Protein AF-X0UYM1-F1 (afdb_monomer_lite)

Radius of gyration: 50.25 Å; chains: 1; bounding box: 121×45×138 Å

Secondary structure (DSSP, 8-state):
---HHHHHHHHTSHHHHHHHHHHTT-S--HHHHHHHEEEEEPTT-SS-EEEEE--S-HHHHHHHHHHHHHHHHHHHHHHHHHHHHHHHHHHHHHHHHHHHHHHHHHHHHHHHHHHHHHHHHHHHHHHHHHHHHHHHHHHHHHHHHHHHHHHHHHHHHHHHHHHSS---HHHHHHHHHHHHHHHHHHHHHHHHHHHHHHHHHHHHHHHHHHHHHHHHHHHHHHHHHHHHHHHHHHHHHHHHHHHHS-HHHHS-------PPPPPPP-PPPP-

Sequence (271 aa):
IESPIAASQFLKGPQVLIEAIKELKLPYTLEQFRKKVVVEPVRETEDLVQIKVDVNDPGETVNIANYIGTRLLERHKEIKKLYESKEAILARYEEQIKQINEELDEIDKSKVEILARYDENIKEMDDQLVLMKNEIDTAKEEMVKLEASLKAASKEIENTIKDSESLSEAEANMLIGRLNDVRNRWEHERSNIAGRQQRYDNLLEKIRETQLEKTEFQRTKEQRYDVLMGELRQAQMEKTRLERINSAKMYNTEVLAAAEEPRAPVRPNKL

Organism: NCBI:txid412755

Foldseek 3Di:
DDWLVRLQVVLLALVVQVCLCVVVVNPDDSVRQSVQWHWAADPPDGHDIDIGGHDPDPVSRVSSVVSSVVVSVVVVVVLVVLVVVLVVVLVVLVVLLVVLVVVLVVLVVCLVVVLVVLVVVLVVLVVVLVVLVVVLVVLVVVLVVLVVVLVVLVVVVVVVVVVDPDDDPVRVVVSVVSNVVSVVVNVVSVVVSVVSVVVSVVSVVVSVVSVVVSVVSVVVSVVVSVVSVVVSVVSVVVSVVSVPDDSCRVDPPPPPPPPPPPPDDDDDDDD

pLDDT: mean 84.75, std 15.2, range [35.34, 98.06]

Structure (mmCIF, N/CA/C/O backbone):
data_AF-X0UYM1-F1
#
_entry.id   AF-X0UYM1-F1
#
loop_
_atom_site.group_PDB
_atom_site.id
_atom_site.type_symbol
_atom_site.label_atom_id
_atom_site.label_alt_id
_atom_site.label_comp_id
_atom_site.label_asym_id
_atom_site.label_entity_id
_atom_site.label_seq_id
_atom_site.pdbx_PDB_ins_code
_atom_site.Cartn_x
_atom_site.Cartn_y
_atom_site.Cartn_z
_atom_site.occupancy
_atom_site.B_iso_or_equiv
_atom_site.auth_seq_id
_atom_site.auth_comp_id
_atom_site.auth_asym_id
_atom_site.auth_atom_id
_atom_site.pdbx_PDB_model_num
ATOM 1 N N . ILE A 1 1 ? 24.194 11.726 -35.683 1.00 54.66 1 ILE A N 1
ATOM 2 C CA . ILE A 1 1 ? 24.671 11.734 -37.087 1.00 54.66 1 ILE A CA 1
ATOM 3 C C . ILE A 1 1 ? 26.041 11.052 -37.087 1.00 54.66 1 ILE A C 1
ATOM 5 O O . ILE A 1 1 ? 26.809 11.304 -36.165 1.00 54.66 1 ILE A O 1
ATOM 9 N N . GLU A 1 2 ? 26.289 10.085 -37.979 1.00 65.56 2 GLU A N 1
ATOM 10 C CA . GLU A 1 2 ? 27.592 9.391 -38.077 1.00 65.56 2 GLU A CA 1
ATOM 11 C C . GLU A 1 2 ? 28.657 10.388 -38.557 1.00 65.56 2 GLU A C 1
ATOM 13 O O . GLU A 1 2 ? 28.378 11.167 -39.464 1.00 65.56 2 GLU A O 1
ATOM 18 N N . SER A 1 3 ? 29.854 10.402 -37.955 1.00 75.25 3 SER A N 1
ATOM 19 C CA . SER A 1 3 ? 30.868 11.391 -38.343 1.00 75.25 3 SER A CA 1
ATOM 20 C C . SER A 1 3 ? 31.388 11.129 -39.765 1.00 75.25 3 SER A C 1
ATOM 22 O O . SER A 1 3 ? 31.500 9.965 -40.172 1.00 75.25 3 SER A O 1
ATOM 24 N N . PRO A 1 4 ? 31.815 12.167 -40.505 1.00 72.56 4 PRO A N 1
ATOM 25 C CA . PRO A 1 4 ? 32.429 12.008 -41.825 1.00 72.56 4 PRO A CA 1
ATOM 26 C C . PRO A 1 4 ? 33.645 11.077 -41.834 1.00 72.56 4 PRO A C 1
ATOM 28 O O . PRO A 1 4 ? 33.932 10.425 -42.838 1.00 72.56 4 PRO A O 1
ATOM 31 N N . ILE A 1 5 ? 34.358 10.984 -40.707 1.00 76.44 5 ILE A N 1
ATOM 32 C CA . ILE A 1 5 ? 35.498 10.078 -40.532 1.00 76.44 5 ILE A CA 1
ATOM 33 C C . ILE A 1 5 ? 35.019 8.623 -40.523 1.00 76.44 5 ILE A C 1
ATOM 35 O O . ILE A 1 5 ? 35.577 7.795 -41.243 1.00 76.44 5 ILE A O 1
ATOM 39 N N . ALA A 1 6 ? 33.974 8.314 -39.752 1.00 74.62 6 ALA A N 1
ATOM 40 C CA . ALA A 1 6 ? 33.398 6.973 -39.687 1.00 74.62 6 ALA A CA 1
ATOM 41 C C . ALA A 1 6 ? 32.768 6.563 -41.031 1.00 74.62 6 ALA A C 1
ATOM 43 O O . ALA A 1 6 ? 33.025 5.464 -41.524 1.00 74.62 6 ALA A O 1
ATOM 44 N N . ALA A 1 7 ? 32.046 7.481 -41.680 1.00 77.75 7 ALA A N 1
ATOM 45 C CA . ALA A 1 7 ? 31.499 7.285 -43.021 1.00 77.75 7 ALA A CA 1
ATOM 46 C C . ALA A 1 7 ? 32.601 7.026 -44.069 1.00 77.75 7 ALA A C 1
ATOM 48 O O . ALA A 1 7 ? 32.508 6.089 -44.861 1.00 77.75 7 ALA A O 1
ATOM 49 N N . SER A 1 8 ? 33.688 7.807 -44.044 1.00 79.00 8 SER A N 1
ATOM 50 C CA . SER A 1 8 ? 34.846 7.611 -44.927 1.00 79.00 8 SER A CA 1
ATOM 51 C C . SER A 1 8 ? 35.523 6.255 -44.705 1.00 79.00 8 SER A C 1
ATOM 53 O O . SER A 1 8 ? 35.862 5.571 -45.673 1.00 79.00 8 SER A O 1
ATOM 55 N N . GLN A 1 9 ? 35.697 5.838 -43.448 1.00 82.38 9 GLN A N 1
ATOM 56 C CA . GLN A 1 9 ? 36.274 4.534 -43.111 1.00 82.38 9 GLN A CA 1
ATOM 57 C C . GLN A 1 9 ? 35.394 3.375 -43.589 1.00 82.38 9 GLN A C 1
ATOM 59 O O . GLN A 1 9 ? 35.917 2.428 -44.173 1.00 82.38 9 GLN A O 1
ATOM 64 N N . PHE A 1 10 ? 34.074 3.466 -43.399 1.00 83.12 10 PHE A N 1
ATOM 65 C CA . PHE A 1 10 ? 33.124 2.461 -43.878 1.00 83.12 10 PHE A CA 1
ATOM 66 C C . PHE A 1 10 ? 33.204 2.280 -45.399 1.00 83.12 10 PHE A C 1
ATOM 68 O O . PHE A 1 10 ? 33.355 1.158 -45.878 1.00 83.12 10 PHE A O 1
ATOM 75 N N . LEU A 1 11 ? 33.171 3.378 -46.161 1.00 83.38 11 LEU A N 1
ATOM 76 C CA . LEU A 1 11 ? 33.204 3.328 -47.627 1.00 83.38 11 LEU A CA 1
ATOM 77 C C . LEU A 1 11 ? 34.547 2.840 -48.190 1.00 83.38 11 LEU A C 1
ATOM 79 O O . LEU A 1 11 ? 34.590 2.287 -49.286 1.00 83.38 11 LEU A O 1
ATOM 83 N N . LYS A 1 12 ? 35.640 3.005 -47.435 1.00 83.00 12 LYS A N 1
ATOM 84 C CA . LYS A 1 12 ? 36.955 2.410 -47.738 1.00 83.00 12 LYS A CA 1
ATOM 85 C C . LYS A 1 12 ? 37.064 0.937 -47.332 1.00 83.00 12 LYS A C 1
ATOM 87 O O . LYS A 1 12 ? 38.081 0.297 -47.615 1.00 83.00 12 LYS A O 1
ATOM 92 N N . GLY A 1 13 ? 36.051 0.403 -46.653 1.00 83.81 13 GLY A N 1
ATOM 93 C CA . GLY A 1 13 ? 36.021 -0.962 -46.159 1.00 83.81 13 GLY A CA 1
ATOM 94 C C . GLY A 1 13 ? 36.181 -1.985 -47.293 1.00 83.81 13 GLY A C 1
ATOM 95 O O . GLY A 1 13 ? 35.579 -1.820 -48.356 1.00 83.81 13 GLY A O 1
ATOM 96 N N . PRO A 1 14 ? 36.956 -3.070 -47.085 1.00 80.12 14 PRO A N 1
ATOM 97 C CA . PRO A 1 14 ? 37.139 -4.115 -48.091 1.00 80.12 14 PRO A CA 1
ATOM 98 C C . PRO A 1 14 ? 35.809 -4.663 -48.617 1.00 80.12 14 PRO A C 1
ATOM 100 O O . PRO A 1 14 ? 35.685 -4.888 -49.813 1.00 80.12 14 PRO A O 1
ATOM 103 N N . GLN A 1 15 ? 34.817 -4.826 -47.739 1.00 82.62 15 GLN A N 1
ATOM 104 C CA . GLN A 1 15 ? 33.506 -5.375 -48.078 1.00 82.62 15 GLN A CA 1
ATOM 105 C C . GLN A 1 15 ? 32.769 -4.523 -49.123 1.00 82.62 15 GLN A C 1
ATOM 107 O O . GLN A 1 15 ? 32.437 -5.025 -50.193 1.00 82.62 15 GLN A O 1
ATOM 112 N N . VAL A 1 16 ? 32.612 -3.220 -48.861 1.00 84.69 16 VAL A N 1
ATOM 113 C CA . VAL A 1 16 ? 31.927 -2.271 -49.760 1.00 84.69 16 VAL A CA 1
ATOM 114 C C . VAL A 1 16 ? 32.608 -2.219 -51.130 1.00 84.69 16 VAL A C 1
ATOM 116 O O . VAL A 1 16 ? 31.949 -2.219 -52.169 1.00 84.69 16 VAL A O 1
ATOM 119 N N . LEU A 1 17 ? 33.944 -2.217 -51.141 1.00 86.56 17 LEU A N 1
ATOM 120 C CA . LEU A 1 17 ? 34.734 -2.175 -52.370 1.00 86.56 17 LEU A CA 1
ATOM 121 C C . LEU A 1 17 ? 34.676 -3.495 -53.157 1.00 86.56 17 LEU A C 1
ATOM 123 O O . LEU A 1 17 ? 34.606 -3.466 -54.383 1.00 86.56 17 LEU A O 1
ATOM 127 N N . ILE A 1 18 ? 34.677 -4.650 -52.481 1.00 88.25 18 ILE A N 1
ATOM 128 C CA . ILE A 1 18 ? 34.505 -5.966 -53.120 1.00 88.25 18 ILE A CA 1
ATOM 129 C C . ILE A 1 18 ? 33.112 -6.079 -53.745 1.00 88.25 18 ILE A C 1
ATOM 131 O O . ILE A 1 18 ? 32.987 -6.567 -54.868 1.00 88.25 18 ILE A O 1
ATOM 135 N N . GLU A 1 19 ? 32.074 -5.644 -53.032 1.00 89.00 19 GLU A N 1
ATOM 136 C CA . GLU A 1 19 ? 30.701 -5.628 -53.540 1.00 89.00 19 GLU A CA 1
ATOM 137 C C . GLU A 1 19 ? 30.583 -4.728 -54.769 1.00 89.00 19 GLU A C 1
ATOM 139 O O . GLU A 1 19 ? 30.073 -5.178 -55.790 1.00 89.00 19 GLU A O 1
ATOM 144 N N . ALA A 1 20 ? 31.160 -3.521 -54.730 1.00 89.38 20 ALA A N 1
ATOM 145 C CA . ALA A 1 20 ? 31.193 -2.618 -55.881 1.00 89.38 20 ALA A CA 1
ATOM 146 C C . ALA A 1 20 ? 31.839 -3.268 -57.116 1.00 89.38 20 ALA A C 1
ATOM 148 O O . ALA A 1 20 ? 31.269 -3.220 -58.204 1.00 89.38 20 ALA A O 1
ATOM 149 N N . ILE A 1 21 ? 33.000 -3.921 -56.958 1.00 90.25 21 ILE A N 1
ATOM 150 C CA . ILE A 1 21 ? 33.685 -4.621 -58.059 1.00 90.25 21 ILE A CA 1
ATOM 151 C C . ILE A 1 21 ? 32.795 -5.722 -58.648 1.00 90.25 21 ILE A C 1
ATOM 153 O O . ILE A 1 21 ? 32.701 -5.849 -59.870 1.00 90.25 21 ILE A O 1
ATOM 157 N N . LYS A 1 22 ? 32.142 -6.518 -57.793 1.00 92.19 22 LYS A N 1
ATOM 158 C CA . LYS A 1 22 ? 31.295 -7.641 -58.217 1.00 92.19 22 LYS A CA 1
ATOM 159 C C . LYS A 1 22 ? 30.013 -7.176 -58.903 1.00 92.19 22 LYS A C 1
ATOM 161 O O . LYS A 1 22 ? 29.703 -7.657 -59.990 1.00 92.19 22 LYS A O 1
ATOM 166 N N . GLU A 1 23 ? 29.276 -6.263 -58.280 1.00 92.50 23 GLU A N 1
ATOM 167 C CA . GLU A 1 23 ? 27.960 -5.820 -58.748 1.00 92.50 23 GLU A CA 1
ATOM 168 C C . GLU A 1 23 ? 28.061 -4.968 -60.016 1.00 92.50 23 GLU A C 1
ATOM 170 O O . GLU A 1 23 ? 27.272 -5.148 -60.945 1.00 92.50 23 GLU A O 1
ATOM 175 N N . LEU A 1 24 ? 29.084 -4.112 -60.108 1.00 91.88 24 LEU A N 1
ATOM 176 C CA . LEU A 1 24 ? 29.343 -3.295 -61.297 1.00 91.88 24 LEU A CA 1
ATOM 177 C C . LEU A 1 24 ? 30.182 -4.023 -62.363 1.00 91.88 24 LEU A C 1
ATOM 179 O O . LEU A 1 24 ? 30.443 -3.454 -63.420 1.00 91.88 24 LEU A O 1
ATOM 183 N N . LYS A 1 25 ? 30.589 -5.278 -62.112 1.00 92.19 25 LYS A N 1
ATOM 184 C CA . LYS A 1 25 ? 31.412 -6.113 -63.012 1.00 92.19 25 LYS A CA 1
ATOM 185 C C . LYS A 1 25 ? 32.705 -5.418 -63.461 1.00 92.19 25 LYS A C 1
ATOM 187 O O . LYS A 1 25 ? 33.063 -5.448 -64.638 1.00 92.19 25 LYS A O 1
ATOM 192 N N . LEU A 1 26 ? 33.402 -4.785 -62.520 1.00 89.88 26 LEU A N 1
ATOM 193 C CA . LEU A 1 26 ? 34.595 -3.992 -62.815 1.00 89.88 26 LEU A CA 1
ATOM 194 C C . LEU A 1 26 ? 35.818 -4.887 -63.065 1.00 89.88 26 LEU A C 1
ATOM 196 O O . LEU A 1 26 ? 36.011 -5.875 -62.351 1.00 89.88 26 LEU A O 1
ATOM 200 N N . PRO A 1 27 ? 36.709 -4.527 -64.005 1.00 90.12 27 PRO A N 1
ATOM 201 C CA . PRO A 1 27 ? 37.895 -5.312 -64.341 1.00 90.12 27 PRO A CA 1
ATOM 202 C C . PRO A 1 27 ? 39.078 -5.048 -63.387 1.00 90.12 27 PRO A C 1
ATOM 204 O O . PRO A 1 27 ? 40.232 -5.046 -63.815 1.00 90.12 27 PRO A O 1
ATOM 207 N N . TYR A 1 28 ? 38.818 -4.796 -62.101 1.00 89.94 28 TYR A N 1
ATOM 208 C CA . TYR A 1 28 ? 39.851 -4.463 -61.117 1.00 89.94 28 TYR A CA 1
ATOM 209 C C . TYR A 1 28 ? 39.949 -5.507 -60.015 1.00 89.94 28 TYR A C 1
ATOM 211 O O . TYR A 1 28 ? 38.950 -6.044 -59.539 1.00 89.94 28 TYR A O 1
ATOM 219 N N . THR A 1 29 ? 41.166 -5.722 -59.525 1.00 89.38 29 THR A N 1
ATOM 220 C CA . THR A 1 29 ? 41.359 -6.342 -58.213 1.00 89.38 29 THR A CA 1
ATOM 221 C C . THR A 1 29 ? 41.054 -5.334 -57.101 1.00 89.38 29 THR A C 1
ATOM 223 O O . THR A 1 29 ? 41.107 -4.121 -57.314 1.00 89.38 29 THR A O 1
ATOM 226 N N . LEU A 1 30 ? 40.789 -5.813 -55.881 1.00 87.25 30 LEU A N 1
ATOM 227 C CA . LEU A 1 30 ? 40.560 -4.939 -54.723 1.00 87.25 30 LEU A CA 1
ATOM 228 C C . LEU A 1 30 ? 41.714 -3.944 -54.498 1.00 87.25 30 LEU A C 1
ATOM 230 O O . LEU A 1 30 ? 41.468 -2.774 -54.218 1.00 87.25 30 LEU A O 1
ATOM 234 N N . GLU A 1 31 ? 42.969 -4.378 -54.652 1.00 89.50 31 GLU A N 1
ATOM 235 C CA . GLU A 1 31 ? 44.143 -3.503 -54.506 1.00 89.50 31 GLU A CA 1
ATOM 236 C C . GLU A 1 31 ? 44.198 -2.401 -55.569 1.00 89.50 31 GLU A C 1
ATOM 238 O O . GLU A 1 31 ? 44.547 -1.261 -55.261 1.00 89.50 31 GLU A O 1
ATOM 243 N N . GLN A 1 32 ? 43.853 -2.729 -56.817 1.00 90.00 32 GLN A N 1
ATOM 244 C CA . GLN A 1 32 ? 43.787 -1.754 -57.905 1.00 90.00 32 GLN A CA 1
ATOM 245 C C . GLN A 1 32 ? 42.647 -0.764 -57.670 1.00 90.00 32 GLN A C 1
ATOM 247 O O . GLN A 1 32 ? 42.834 0.441 -57.824 1.00 90.00 32 GLN A O 1
ATOM 252 N N . PHE A 1 33 ? 41.488 -1.259 -57.240 1.00 89.94 33 PHE A N 1
ATOM 253 C CA . PHE A 1 33 ? 40.310 -0.438 -57.001 1.00 89.94 33 PHE A CA 1
ATOM 254 C C . PHE A 1 33 ? 40.483 0.513 -55.809 1.00 89.94 33 PHE A C 1
ATOM 256 O O . PHE A 1 33 ? 40.119 1.683 -55.901 1.00 89.94 33 PHE A O 1
ATOM 263 N N . ARG A 1 34 ? 41.152 0.073 -54.733 1.00 89.06 34 ARG A N 1
ATOM 264 C CA . ARG A 1 34 ? 41.517 0.928 -53.583 1.00 89.06 34 ARG A CA 1
ATOM 265 C C . ARG A 1 34 ? 42.347 2.153 -53.969 1.00 89.06 34 ARG A C 1
ATOM 267 O O . ARG A 1 34 ? 42.243 3.179 -53.312 1.00 89.06 34 ARG A O 1
ATOM 274 N N . LYS A 1 35 ? 43.180 2.052 -55.008 1.00 90.50 35 LYS A N 1
ATOM 275 C CA . LYS A 1 35 ? 43.981 3.185 -55.506 1.00 90.50 35 LYS A CA 1
ATOM 276 C C . LYS A 1 35 ? 43.163 4.147 -56.367 1.00 90.50 35 LYS A C 1
ATOM 278 O O . LYS A 1 35 ? 43.549 5.299 -56.509 1.00 90.50 35 LYS A O 1
ATOM 283 N N . LYS A 1 36 ? 42.060 3.664 -56.941 1.00 89.31 36 LYS A N 1
ATOM 284 C CA . LYS A 1 36 ? 41.181 4.408 -57.851 1.00 89.31 36 LYS A CA 1
ATOM 285 C C . LYS A 1 36 ? 40.051 5.127 -57.129 1.00 89.31 36 LYS A C 1
ATOM 287 O O . LYS A 1 36 ? 39.514 6.082 -57.670 1.00 89.31 36 LYS A O 1
ATOM 292 N N . VAL A 1 37 ? 39.686 4.687 -55.928 1.00 89.19 37 VAL A N 1
ATOM 293 C CA . VAL A 1 37 ? 38.620 5.293 -55.127 1.00 89.19 37 VAL A CA 1
ATOM 294 C C . VAL A 1 37 ? 39.211 5.932 -53.879 1.00 89.19 37 VAL A C 1
ATOM 296 O O . VAL A 1 37 ? 39.734 5.250 -52.998 1.00 89.19 37 VAL A O 1
ATOM 299 N N . VAL A 1 38 ? 39.071 7.250 -53.769 1.00 88.75 38 VAL A N 1
ATOM 300 C CA . VAL A 1 38 ? 39.477 8.021 -52.593 1.00 88.75 38 VAL A CA 1
ATOM 301 C C . VAL A 1 38 ? 38.236 8.630 -51.958 1.00 88.75 38 VAL A C 1
ATOM 303 O O . VAL A 1 38 ? 37.526 9.410 -52.583 1.00 88.75 38 VAL A O 1
ATOM 306 N N . VAL A 1 39 ? 37.977 8.277 -50.701 1.00 86.56 39 VAL A N 1
ATOM 307 C CA . VAL A 1 39 ? 36.856 8.816 -49.921 1.00 86.56 39 VAL A CA 1
ATOM 308 C C . VAL A 1 39 ? 37.401 9.635 -48.762 1.00 86.56 39 VAL A C 1
ATOM 310 O O . VAL A 1 39 ? 38.090 9.084 -47.909 1.00 86.56 39 VAL A O 1
ATOM 313 N N . GLU A 1 40 ? 37.122 10.926 -48.676 1.00 85.62 40 GLU A N 1
ATOM 314 C CA . GLU A 1 40 ? 37.698 11.792 -47.640 1.00 85.62 40 GLU A CA 1
ATOM 315 C C . GLU A 1 40 ? 36.641 12.706 -47.027 1.00 85.62 40 GLU A C 1
ATOM 317 O O . GLU A 1 40 ? 35.759 13.173 -47.744 1.00 85.62 40 GLU A O 1
ATOM 322 N N . PRO A 1 41 ? 36.705 12.985 -45.715 1.00 81.81 41 PRO A N 1
ATOM 323 C CA . PRO A 1 41 ? 35.889 14.040 -45.133 1.00 81.81 41 PRO A CA 1
ATOM 324 C C . PRO A 1 41 ? 36.276 15.389 -45.753 1.00 81.81 41 PRO A C 1
ATOM 326 O O . PRO A 1 41 ? 37.462 15.680 -45.941 1.00 81.81 41 PRO A O 1
ATOM 329 N N . VAL A 1 42 ? 35.283 16.216 -46.074 1.00 84.44 42 VAL A N 1
ATOM 330 C CA . VAL A 1 42 ? 35.531 17.559 -46.610 1.00 84.44 42 VAL A CA 1
ATOM 331 C C . VAL A 1 42 ? 35.972 18.459 -45.460 1.00 84.44 42 VAL A C 1
ATOM 333 O O . VAL A 1 42 ? 35.231 18.672 -44.500 1.00 84.44 42 VAL A O 1
ATOM 336 N N . ARG A 1 43 ? 37.208 18.970 -45.545 1.00 68.94 43 ARG A N 1
ATOM 337 C CA . ARG A 1 43 ? 37.747 19.923 -44.563 1.00 68.94 43 ARG A CA 1
ATOM 338 C C . ARG A 1 43 ? 36.823 21.144 -44.519 1.00 68.94 43 ARG A C 1
ATOM 340 O O . ARG A 1 43 ? 36.410 21.601 -45.575 1.00 68.94 43 ARG A O 1
ATOM 347 N N . GLU A 1 44 ? 36.520 21.633 -43.313 1.00 66.88 44 GLU A N 1
ATOM 348 C CA . GLU A 1 44 ? 35.632 22.786 -43.033 1.00 66.88 44 GLU A CA 1
ATOM 349 C C . GLU A 1 44 ? 34.121 22.497 -43.034 1.00 66.88 44 GLU A C 1
ATOM 351 O O . GLU A 1 44 ? 33.328 23.400 -42.778 1.00 66.88 44 GLU A O 1
ATOM 356 N N . THR A 1 45 ? 33.706 21.242 -43.227 1.00 66.06 45 THR A N 1
ATOM 357 C CA . THR A 1 45 ? 32.304 20.836 -43.038 1.00 66.06 45 THR A CA 1
ATOM 358 C C . THR A 1 45 ? 32.204 19.682 -42.053 1.00 66.06 45 THR A C 1
ATOM 360 O O . THR A 1 45 ? 33.003 18.749 -42.108 1.00 66.06 45 THR A O 1
ATOM 363 N N . GLU A 1 46 ? 31.219 19.732 -41.158 1.00 62.84 46 GLU A N 1
ATOM 364 C CA . GLU A 1 46 ? 31.055 18.714 -40.113 1.00 62.84 46 GLU A CA 1
ATOM 365 C C . GLU A 1 46 ? 30.395 17.424 -40.618 1.00 62.84 46 GLU A C 1
ATOM 367 O O . GLU A 1 46 ? 30.532 16.397 -39.962 1.00 62.84 46 GLU A O 1
ATOM 372 N N . ASP A 1 47 ? 29.767 17.447 -41.804 1.00 72.38 47 ASP A N 1
ATOM 373 C CA . ASP A 1 47 ? 28.852 16.382 -42.247 1.00 72.38 47 ASP A CA 1
ATOM 374 C C . ASP A 1 47 ? 29.090 15.857 -43.678 1.00 72.38 47 ASP A C 1
ATOM 376 O O . ASP A 1 47 ? 28.377 14.956 -44.125 1.00 72.38 47 ASP A O 1
ATOM 380 N N . LEU A 1 48 ? 30.069 16.383 -44.429 1.00 81.38 48 LEU A N 1
ATOM 381 C CA . LEU A 1 48 ? 30.270 15.988 -45.831 1.00 81.38 48 LEU A CA 1
ATOM 382 C C . LEU A 1 48 ? 31.454 15.042 -46.033 1.00 81.38 48 LEU A C 1
ATOM 384 O O . LEU A 1 48 ? 32.539 15.193 -45.466 1.00 81.38 48 LEU A O 1
ATOM 388 N N . VAL A 1 49 ? 31.247 14.096 -46.945 1.00 83.69 49 VAL A N 1
ATOM 389 C CA . VAL A 1 49 ? 32.262 13.170 -47.442 1.00 83.69 49 VAL A CA 1
ATOM 390 C C . VAL A 1 49 ? 32.380 13.344 -48.952 1.00 8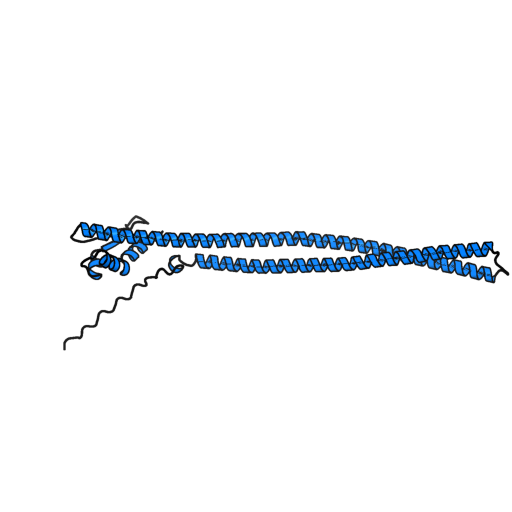3.69 49 VAL A C 1
ATOM 392 O O . VAL A 1 49 ? 31.385 13.327 -49.673 1.00 83.69 49 VAL A O 1
ATOM 395 N N . GLN A 1 50 ? 33.606 13.497 -49.438 1.00 87.62 50 GLN A N 1
ATOM 396 C CA . GLN A 1 50 ? 33.934 13.558 -50.852 1.00 87.62 50 GLN A CA 1
ATOM 397 C C . GLN A 1 50 ? 34.364 12.179 -51.347 1.00 87.62 50 GLN A C 1
ATOM 399 O O . GLN A 1 50 ? 35.263 11.565 -50.776 1.00 87.62 50 GLN A O 1
ATOM 404 N N . ILE A 1 51 ? 33.758 11.720 -52.441 1.00 89.12 51 ILE A N 1
ATOM 405 C CA . ILE A 1 51 ? 34.146 10.498 -53.152 1.00 89.12 51 ILE A CA 1
ATOM 406 C C . ILE A 1 51 ? 34.811 10.923 -54.463 1.00 89.12 51 ILE A C 1
ATOM 408 O O . ILE A 1 51 ? 34.193 11.594 -55.287 1.00 89.12 51 ILE A O 1
ATOM 412 N N . LYS A 1 52 ? 36.075 10.549 -54.652 1.00 90.50 52 LYS A N 1
ATOM 413 C CA . LYS A 1 52 ? 36.841 10.747 -55.886 1.00 90.50 52 LYS A CA 1
ATOM 414 C C . LYS A 1 52 ? 37.083 9.387 -56.523 1.00 90.50 52 LYS A C 1
ATOM 416 O O . LYS A 1 52 ? 37.542 8.468 -55.846 1.00 90.50 52 LYS A O 1
ATOM 421 N N . VAL A 1 53 ? 36.784 9.275 -57.810 1.00 90.81 53 VAL A N 1
ATOM 422 C CA . VAL A 1 53 ? 36.983 8.056 -58.596 1.00 90.81 53 VAL A CA 1
ATOM 423 C C . VAL A 1 53 ? 37.884 8.393 -59.779 1.00 90.81 53 VAL A C 1
ATOM 425 O O . VAL A 1 53 ? 37.574 9.302 -60.543 1.00 90.81 53 VAL A O 1
ATOM 428 N N . ASP A 1 54 ? 38.997 7.676 -59.902 1.00 90.88 54 ASP A N 1
ATOM 429 C CA . ASP A 1 54 ? 40.028 7.869 -60.923 1.00 90.88 54 ASP A CA 1
ATOM 430 C C . ASP A 1 54 ? 40.057 6.675 -61.898 1.00 90.88 54 ASP A C 1
ATOM 432 O O . ASP A 1 54 ? 40.775 5.672 -61.727 1.00 90.88 54 ASP A O 1
ATOM 436 N N . VAL A 1 55 ? 39.188 6.752 -62.909 1.00 89.88 55 VAL A N 1
ATOM 437 C CA . VAL A 1 55 ? 39.083 5.787 -64.011 1.00 89.88 55 VAL A CA 1
ATOM 438 C C . VAL A 1 55 ? 38.988 6.508 -65.356 1.00 89.88 55 VAL A C 1
ATOM 440 O O . VAL A 1 55 ? 38.588 7.667 -65.437 1.00 89.88 55 VAL A O 1
ATOM 443 N N . ASN A 1 56 ? 39.395 5.814 -66.421 1.00 86.06 56 ASN A N 1
ATOM 444 C CA . ASN A 1 56 ? 39.536 6.408 -67.753 1.00 86.06 56 ASN A CA 1
ATOM 445 C C . ASN A 1 56 ? 38.192 6.608 -68.467 1.00 86.06 56 ASN A C 1
ATOM 447 O O . ASN A 1 56 ? 38.110 7.439 -69.368 1.00 86.06 56 ASN A O 1
ATOM 451 N N . ASP A 1 57 ? 37.168 5.832 -68.098 1.00 89.88 57 ASP A N 1
ATOM 452 C CA . ASP A 1 57 ? 35.832 5.923 -68.680 1.00 89.88 57 ASP A CA 1
ATOM 453 C C . ASP A 1 57 ? 34.908 6.785 -67.799 1.00 89.88 57 ASP A C 1
ATOM 455 O O . ASP A 1 57 ? 34.630 6.414 -66.656 1.00 89.88 57 ASP A O 1
ATOM 459 N N . PRO A 1 58 ? 34.388 7.919 -68.304 1.00 85.94 58 PRO A N 1
ATOM 460 C CA . PRO A 1 58 ? 33.478 8.770 -67.544 1.00 85.94 58 PRO A CA 1
ATOM 461 C C . PRO A 1 58 ? 32.189 8.062 -67.099 1.00 85.94 58 PRO A C 1
ATOM 463 O O . PRO A 1 58 ? 31.661 8.384 -66.034 1.00 85.94 58 PRO A O 1
ATOM 466 N N . GLY A 1 59 ? 31.679 7.104 -67.884 1.00 87.25 59 GLY A N 1
ATOM 467 C CA . GLY A 1 59 ? 30.486 6.330 -67.526 1.00 87.25 59 GLY A CA 1
ATOM 468 C C . GLY A 1 59 ? 30.734 5.434 -66.313 1.00 87.25 59 GLY A C 1
ATOM 469 O O . GLY A 1 59 ? 29.957 5.427 -65.357 1.00 87.25 59 GLY A O 1
ATOM 470 N N . GLU A 1 60 ? 31.865 4.738 -66.314 1.00 88.31 60 GLU A N 1
ATOM 471 C CA . GLU A 1 60 ? 32.364 3.938 -65.201 1.00 88.31 60 GLU A CA 1
ATOM 472 C C . GLU A 1 60 ? 32.597 4.792 -63.943 1.00 88.31 60 GLU A C 1
ATOM 474 O O . GLU A 1 60 ? 32.144 4.408 -62.862 1.00 88.31 60 GLU A O 1
ATOM 479 N N . THR A 1 61 ? 33.203 5.982 -64.079 1.00 89.06 61 THR A N 1
ATOM 480 C CA . THR A 1 61 ? 33.399 6.945 -62.974 1.00 89.06 61 THR A CA 1
ATOM 481 C C . THR A 1 61 ? 32.084 7.260 -62.267 1.00 89.06 61 THR A C 1
ATOM 483 O O . THR A 1 61 ? 31.993 7.167 -61.040 1.00 89.06 61 THR A O 1
ATOM 486 N N . VAL A 1 62 ? 31.051 7.618 -63.036 1.00 89.31 62 VAL A N 1
ATOM 487 C CA . VAL A 1 62 ? 29.734 7.986 -62.498 1.00 89.31 62 VAL A CA 1
ATOM 488 C C . VAL A 1 62 ? 29.054 6.785 -61.843 1.00 89.31 62 VAL A C 1
ATOM 490 O O . VAL A 1 62 ? 28.507 6.918 -60.749 1.00 89.31 62 VAL A O 1
ATOM 493 N N . ASN A 1 63 ? 29.128 5.601 -62.457 1.00 90.38 63 ASN A N 1
ATOM 494 C CA . ASN A 1 63 ? 28.529 4.385 -61.905 1.00 90.38 63 ASN A CA 1
ATOM 495 C C . ASN A 1 63 ? 29.159 3.986 -60.563 1.00 90.38 63 ASN A C 1
ATOM 497 O O . ASN A 1 63 ? 28.436 3.691 -59.611 1.00 90.38 63 ASN A O 1
ATOM 501 N N . ILE A 1 64 ? 30.491 4.038 -60.460 1.00 89.38 64 ILE A N 1
ATOM 502 C CA . ILE A 1 64 ? 31.209 3.756 -59.211 1.00 89.38 64 ILE A CA 1
ATOM 503 C C . ILE A 1 64 ? 30.843 4.786 -58.136 1.00 89.38 64 ILE A C 1
ATOM 505 O O . ILE A 1 64 ? 30.511 4.408 -57.011 1.00 89.38 64 ILE A O 1
ATOM 509 N N . ALA A 1 65 ? 30.872 6.080 -58.470 1.00 89.06 65 ALA A N 1
ATOM 510 C CA . ALA A 1 65 ? 30.544 7.142 -57.523 1.00 89.06 65 ALA A CA 1
ATOM 511 C C . ALA A 1 65 ? 29.099 7.019 -57.005 1.00 89.06 65 ALA A C 1
ATOM 513 O O . ALA A 1 65 ? 28.871 7.099 -55.797 1.00 89.06 65 ALA A O 1
ATOM 514 N N . ASN A 1 66 ? 28.138 6.747 -57.895 1.00 90.38 66 ASN A N 1
ATOM 515 C CA . ASN A 1 66 ? 26.732 6.551 -57.539 1.00 90.38 66 ASN A CA 1
ATOM 516 C C . ASN A 1 66 ? 26.520 5.313 -56.666 1.00 90.38 66 ASN A C 1
ATOM 518 O O . ASN A 1 66 ? 25.751 5.370 -55.706 1.00 90.38 66 ASN A O 1
ATOM 522 N N . TYR A 1 67 ? 27.206 4.206 -56.960 1.00 91.44 67 TYR A N 1
ATOM 523 C CA . TYR A 1 67 ? 27.119 2.993 -56.151 1.00 91.44 67 TYR A CA 1
ATOM 524 C C . TYR A 1 67 ? 27.609 3.238 -54.719 1.00 91.44 67 TYR A C 1
ATOM 526 O O . TYR A 1 67 ? 26.895 2.964 -53.754 1.00 91.44 67 TYR A O 1
ATOM 534 N N . ILE A 1 68 ? 28.797 3.832 -54.572 1.00 88.44 68 ILE A N 1
ATOM 535 C CA . ILE A 1 68 ? 29.382 4.143 -53.260 1.00 88.44 68 ILE A CA 1
ATOM 536 C C . ILE A 1 68 ? 28.505 5.154 -52.505 1.00 88.44 68 ILE A C 1
ATOM 538 O O . ILE A 1 68 ? 28.249 4.979 -51.313 1.00 88.44 68 ILE A O 1
ATOM 542 N N . GLY A 1 69 ? 27.983 6.174 -53.195 1.00 87.44 69 GLY A N 1
ATOM 543 C CA . GLY A 1 69 ? 27.031 7.126 -52.620 1.00 87.44 69 GLY A CA 1
ATOM 544 C C . GLY A 1 69 ? 25.732 6.461 -52.148 1.00 87.44 69 GLY A C 1
ATOM 545 O O . GLY A 1 69 ? 25.234 6.775 -51.068 1.00 87.44 69 GLY A O 1
ATOM 546 N N . THR A 1 70 ? 25.214 5.488 -52.900 1.00 89.25 70 THR A N 1
ATOM 547 C CA . THR A 1 70 ? 24.008 4.730 -52.527 1.00 89.25 70 THR A CA 1
ATOM 548 C C . THR A 1 70 ? 24.248 3.878 -51.282 1.00 89.25 70 THR A C 1
ATOM 550 O O . THR A 1 70 ? 23.441 3.923 -50.355 1.00 89.25 70 THR A O 1
ATOM 553 N N . ARG A 1 71 ? 25.394 3.189 -51.192 1.00 87.06 71 ARG A N 1
ATOM 554 C CA . ARG A 1 71 ? 25.777 2.421 -49.994 1.00 87.06 71 ARG A CA 1
ATOM 555 C C . ARG A 1 71 ? 25.894 3.294 -48.746 1.00 87.06 71 ARG A C 1
ATOM 557 O O . ARG A 1 71 ? 25.492 2.873 -47.662 1.00 87.06 71 ARG A O 1
ATOM 564 N N . LEU A 1 72 ? 26.390 4.526 -48.885 1.00 84.62 72 LEU A N 1
ATOM 565 C CA . LEU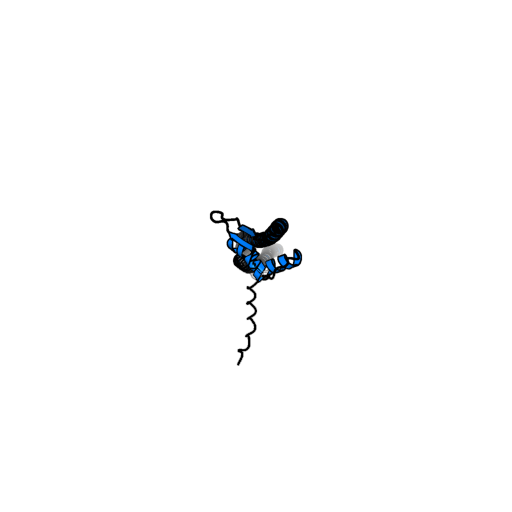 A 1 72 ? 26.411 5.482 -47.775 1.00 84.62 72 LEU A CA 1
ATOM 566 C C . LEU A 1 72 ? 24.992 5.848 -47.310 1.00 84.62 72 LEU A C 1
ATOM 568 O O . LEU A 1 72 ? 24.722 5.880 -46.110 1.00 84.62 72 LEU A O 1
ATOM 572 N N . LEU A 1 73 ? 24.080 6.105 -48.253 1.00 83.62 73 LEU A N 1
ATOM 573 C CA . LEU A 1 73 ? 22.683 6.433 -47.951 1.00 83.62 73 LEU A CA 1
ATOM 574 C C . LEU A 1 73 ? 21.946 5.269 -47.278 1.00 83.62 73 LEU A C 1
ATOM 576 O O . LEU A 1 73 ? 21.172 5.496 -46.347 1.00 83.62 73 LEU A O 1
ATOM 580 N N . GLU A 1 74 ? 22.173 4.037 -47.732 1.00 84.75 74 GLU A N 1
ATOM 581 C CA . GLU A 1 74 ? 21.619 2.822 -47.121 1.00 84.75 74 GLU A CA 1
ATOM 582 C C . GLU A 1 74 ? 22.072 2.682 -45.668 1.00 84.75 74 GLU A C 1
ATOM 584 O O . GLU A 1 74 ? 21.229 2.625 -44.770 1.00 84.75 74 GLU A O 1
ATOM 589 N N . ARG A 1 75 ? 23.384 2.766 -45.420 1.00 80.56 75 ARG A N 1
ATOM 590 C CA . ARG A 1 75 ? 23.947 2.735 -44.065 1.00 80.56 75 ARG A CA 1
ATOM 591 C C . ARG A 1 75 ? 23.357 3.824 -43.176 1.00 80.56 75 ARG A C 1
ATOM 593 O O . ARG A 1 75 ? 22.988 3.560 -42.034 1.00 80.56 75 ARG A O 1
ATOM 600 N N . HIS A 1 76 ? 23.233 5.049 -43.684 1.00 79.50 76 HIS A N 1
ATOM 601 C CA . HIS A 1 76 ? 22.657 6.142 -42.907 1.00 79.50 76 HIS A CA 1
ATOM 602 C C . HIS A 1 76 ? 21.196 5.858 -42.513 1.00 79.50 76 HIS A C 1
ATOM 604 O O . HIS A 1 76 ? 20.805 6.111 -41.372 1.00 79.50 76 HIS A O 1
ATOM 610 N N . LYS A 1 77 ? 20.392 5.290 -43.425 1.00 81.12 77 LYS A N 1
ATOM 611 C CA . LYS A 1 77 ? 19.009 4.873 -43.134 1.00 81.12 77 LYS A CA 1
ATOM 612 C C . LYS A 1 77 ? 18.956 3.766 -42.083 1.00 81.12 77 LYS A C 1
ATOM 614 O O . LYS A 1 77 ? 18.092 3.813 -41.211 1.00 81.12 77 LYS A O 1
ATOM 619 N N . GLU A 1 78 ? 19.848 2.784 -42.163 1.00 79.00 78 GLU A N 1
ATOM 620 C CA . GLU A 1 78 ? 19.946 1.707 -41.175 1.00 79.00 78 GLU A CA 1
ATOM 621 C C . GLU A 1 78 ? 20.297 2.261 -39.798 1.00 79.00 78 GLU A C 1
ATOM 623 O O . GLU A 1 78 ? 19.546 2.046 -38.851 1.00 79.00 78 GLU A O 1
ATOM 628 N N . ILE A 1 79 ? 21.358 3.067 -39.700 1.00 72.00 79 ILE A N 1
ATOM 629 C CA . ILE A 1 79 ? 21.764 3.726 -38.455 1.00 72.00 79 ILE A CA 1
ATOM 630 C C . ILE A 1 79 ? 20.597 4.520 -37.866 1.00 72.00 79 ILE A C 1
ATOM 632 O O . ILE A 1 79 ? 20.278 4.346 -36.691 1.00 72.00 79 ILE A O 1
ATOM 636 N N . LYS A 1 80 ? 19.917 5.343 -38.674 1.00 75.88 80 LYS A N 1
ATOM 637 C CA . LYS A 1 80 ? 18.766 6.133 -38.221 1.00 75.88 80 LYS A CA 1
ATOM 638 C C . LYS A 1 80 ? 17.677 5.256 -37.590 1.00 75.88 80 LYS A C 1
ATOM 640 O O . LYS A 1 80 ? 17.261 5.546 -36.472 1.00 75.88 80 LYS A O 1
ATOM 645 N N . LYS A 1 81 ? 17.297 4.145 -38.234 1.00 75.50 81 LYS A N 1
ATOM 646 C CA . LYS A 1 81 ? 16.316 3.191 -37.683 1.00 75.50 81 LYS A CA 1
ATOM 647 C C . LYS A 1 81 ? 16.754 2.601 -36.336 1.00 75.50 81 LYS A C 1
ATOM 649 O O . LYS A 1 81 ? 15.922 2.430 -35.448 1.00 75.50 81 LYS A O 1
ATOM 654 N N . LEU A 1 82 ? 18.044 2.296 -36.164 1.00 72.31 82 LEU A N 1
ATOM 655 C CA . LEU A 1 82 ? 18.569 1.752 -34.902 1.00 72.31 82 LEU A CA 1
ATOM 656 C C . LEU A 1 82 ? 18.472 2.771 -33.759 1.00 72.31 82 LEU A C 1
ATOM 658 O O . LEU A 1 82 ? 18.101 2.404 -32.643 1.00 72.31 82 LEU A O 1
ATOM 662 N N . TYR A 1 83 ? 18.787 4.042 -34.029 1.00 70.19 83 TYR A N 1
ATOM 663 C CA . TYR A 1 83 ? 18.679 5.119 -33.040 1.00 70.19 83 TYR A CA 1
ATOM 664 C C . TYR A 1 83 ? 17.221 5.428 -32.686 1.00 70.19 83 TYR A C 1
ATOM 666 O O . TYR A 1 83 ? 16.904 5.461 -31.501 1.00 70.19 83 TYR A O 1
ATOM 674 N N . GLU A 1 84 ? 16.329 5.540 -33.675 1.00 75.44 84 GLU A N 1
ATOM 675 C CA . GLU A 1 84 ? 14.886 5.721 -33.443 1.00 75.44 84 GLU A CA 1
ATOM 676 C C . GLU A 1 84 ? 14.314 4.576 -32.590 1.00 75.44 84 GLU A C 1
ATOM 678 O O . GLU A 1 84 ? 13.554 4.798 -31.647 1.00 75.44 84 GLU A O 1
ATOM 683 N N . SER A 1 85 ? 14.741 3.335 -32.850 1.00 80.25 85 SER A N 1
ATOM 684 C CA . SER A 1 85 ? 14.341 2.191 -32.032 1.00 80.25 85 SER A CA 1
ATOM 685 C C . SER A 1 85 ? 14.891 2.255 -30.604 1.00 80.25 85 SER A C 1
ATOM 687 O O . SER A 1 85 ? 14.199 1.830 -29.680 1.00 80.25 85 SER A O 1
ATOM 689 N N . LYS A 1 86 ? 16.121 2.742 -30.402 1.00 81.88 86 LYS A N 1
ATOM 690 C CA . LYS A 1 86 ? 16.711 2.905 -29.064 1.00 81.88 86 LYS A CA 1
ATOM 691 C C . LYS A 1 86 ? 15.983 3.990 -28.272 1.00 81.88 86 LYS A C 1
ATOM 693 O O . LYS A 1 86 ? 15.637 3.752 -27.119 1.00 81.88 86 LYS A O 1
ATOM 698 N N . GLU A 1 87 ? 15.731 5.143 -28.885 1.00 84.81 87 GLU A N 1
ATOM 699 C CA . GLU A 1 87 ? 14.976 6.245 -28.278 1.00 84.81 87 GLU A CA 1
ATOM 700 C C . GLU A 1 87 ? 13.577 5.789 -27.859 1.00 84.81 87 GLU A C 1
ATOM 702 O O . GLU A 1 87 ? 13.166 6.032 -26.727 1.00 84.81 87 GLU A O 1
ATOM 707 N N . ALA A 1 88 ? 12.889 5.023 -28.712 1.00 85.38 88 ALA A N 1
ATOM 708 C CA . ALA A 1 88 ? 11.585 4.459 -28.380 1.00 85.38 88 ALA A CA 1
ATOM 709 C C . ALA A 1 88 ? 11.629 3.511 -27.165 1.00 85.38 88 ALA A C 1
ATOM 711 O O . ALA A 1 88 ? 10.707 3.510 -26.351 1.00 85.38 88 ALA A O 1
ATOM 712 N N . ILE A 1 89 ? 12.685 2.702 -27.020 1.00 83.44 89 ILE A N 1
ATOM 713 C CA . ILE A 1 89 ? 12.852 1.818 -25.855 1.00 83.44 89 ILE A CA 1
ATOM 714 C C . ILE A 1 89 ? 13.164 2.637 -24.595 1.00 83.44 89 ILE A C 1
ATOM 716 O O . ILE A 1 89 ? 12.585 2.374 -23.543 1.00 83.44 89 ILE A O 1
ATOM 720 N N . LEU A 1 90 ? 14.039 3.642 -24.689 1.00 89.75 90 LEU A N 1
ATOM 721 C CA . LEU A 1 90 ? 14.368 4.517 -23.560 1.00 89.75 90 LEU A CA 1
ATOM 722 C C . LEU A 1 90 ? 13.142 5.290 -23.063 1.00 89.75 90 LEU A C 1
ATOM 724 O O . LEU A 1 90 ? 12.910 5.327 -21.857 1.00 89.75 90 LEU A O 1
ATOM 728 N N . ALA A 1 91 ? 12.317 5.811 -23.975 1.00 91.75 91 ALA A N 1
ATOM 729 C CA . ALA A 1 91 ? 11.069 6.488 -23.631 1.00 91.75 91 ALA A CA 1
ATOM 730 C C . ALA A 1 91 ? 10.096 5.569 -22.870 1.00 91.75 91 ALA A C 1
ATOM 732 O O . ALA A 1 91 ? 9.440 6.004 -21.928 1.00 91.75 91 ALA A O 1
ATOM 733 N N . ARG A 1 92 ? 10.035 4.273 -23.217 1.00 87.62 92 ARG A N 1
ATOM 734 C CA . ARG A 1 92 ? 9.229 3.293 -22.463 1.00 87.62 92 ARG A CA 1
ATOM 735 C C . ARG A 1 92 ? 9.739 3.096 -21.039 1.00 87.62 92 ARG A C 1
ATOM 737 O O . ARG A 1 92 ? 8.927 3.014 -20.127 1.00 87.62 92 ARG A O 1
ATOM 744 N N . TYR A 1 93 ? 11.056 3.032 -20.842 1.00 90.31 93 TYR A N 1
ATOM 745 C CA . TYR A 1 93 ? 11.626 2.941 -19.495 1.00 90.31 93 TYR A CA 1
ATOM 746 C C . TYR A 1 93 ? 11.405 4.219 -18.683 1.00 90.31 93 TYR A C 1
ATOM 748 O O . TYR A 1 93 ? 11.166 4.131 -17.484 1.00 90.31 93 TYR A O 1
ATOM 756 N N . GLU A 1 94 ? 11.466 5.396 -19.307 1.00 93.12 94 GLU A N 1
ATOM 757 C CA . GLU A 1 94 ? 11.139 6.663 -18.640 1.00 93.12 94 GLU A CA 1
ATOM 758 C C . GLU A 1 94 ? 9.693 6.702 -18.163 1.00 93.12 94 GLU A C 1
ATOM 760 O O . GLU A 1 94 ? 9.443 7.036 -17.006 1.00 93.12 94 GLU A O 1
ATOM 765 N N . GLU A 1 95 ? 8.763 6.298 -19.024 1.00 94.06 95 GLU A N 1
ATOM 766 C CA . GLU A 1 95 ? 7.351 6.214 -18.672 1.00 94.06 95 GLU A CA 1
ATOM 767 C C . GLU A 1 95 ? 7.106 5.172 -17.571 1.00 94.06 95 GLU A C 1
ATOM 769 O O . GLU A 1 95 ? 6.420 5.460 -16.596 1.00 94.06 95 GLU A O 1
ATOM 774 N N . GLN A 1 96 ? 7.737 3.996 -17.655 1.00 91.44 96 GLN A N 1
ATOM 775 C CA . GLN A 1 96 ? 7.648 2.977 -16.606 1.00 91.44 96 GLN A CA 1
ATOM 776 C C . GLN A 1 96 ? 8.172 3.495 -15.255 1.00 91.44 96 GLN A C 1
ATOM 778 O O . GLN A 1 96 ? 7.535 3.290 -14.226 1.00 91.44 96 GLN A O 1
ATOM 783 N N . ILE A 1 97 ? 9.320 4.181 -15.241 1.00 95.12 97 ILE A N 1
ATOM 784 C CA . ILE A 1 97 ? 9.887 4.784 -14.024 1.00 95.12 97 ILE A CA 1
ATOM 785 C C . ILE A 1 97 ? 8.924 5.821 -13.439 1.00 95.12 97 ILE A C 1
ATOM 787 O O . ILE A 1 97 ? 8.741 5.872 -12.224 1.00 95.12 97 ILE A O 1
ATOM 791 N N . LYS A 1 98 ? 8.313 6.645 -14.294 1.00 96.94 98 LYS A N 1
ATOM 792 C CA . LYS A 1 98 ? 7.338 7.649 -13.876 1.00 96.94 98 LYS A CA 1
ATOM 793 C C . LYS A 1 98 ? 6.116 7.000 -13.218 1.00 96.94 98 LYS A C 1
ATOM 795 O O . LYS A 1 98 ? 5.777 7.393 -12.109 1.00 96.94 98 LYS A O 1
ATOM 800 N N . GLN A 1 99 ? 5.533 5.981 -13.847 1.00 94.31 99 GLN A N 1
ATOM 801 C CA . GLN A 1 99 ? 4.382 5.246 -13.310 1.00 94.31 99 GLN A CA 1
ATOM 802 C C . GLN A 1 99 ? 4.692 4.595 -11.958 1.00 94.31 99 GLN A C 1
ATOM 804 O O . GLN A 1 99 ? 3.909 4.719 -11.022 1.00 94.31 99 GLN A O 1
ATOM 809 N N . ILE A 1 100 ? 5.866 3.970 -11.817 1.00 93.81 100 ILE A N 1
ATOM 810 C CA . ILE A 1 100 ? 6.285 3.376 -10.539 1.00 93.81 100 ILE A CA 1
ATOM 811 C C . ILE A 1 100 ? 6.398 4.444 -9.441 1.00 93.81 100 ILE A C 1
ATOM 813 O O . ILE A 1 100 ? 5.951 4.214 -8.321 1.00 93.81 100 ILE A O 1
ATOM 817 N N . ASN A 1 101 ? 6.972 5.613 -9.743 1.00 96.62 101 ASN A N 1
ATOM 818 C CA . ASN A 1 101 ? 7.067 6.702 -8.767 1.00 96.62 101 ASN A CA 1
ATOM 819 C C . ASN A 1 101 ? 5.687 7.247 -8.370 1.00 96.62 101 ASN A C 1
ATOM 821 O O . ASN A 1 101 ? 5.461 7.509 -7.194 1.00 96.62 101 ASN A O 1
ATOM 825 N N . GLU A 1 102 ? 4.763 7.385 -9.326 1.00 97.25 102 GLU A N 1
ATOM 826 C CA . GLU A 1 102 ? 3.381 7.792 -9.042 1.00 97.25 102 GLU A CA 1
ATOM 827 C C . GLU A 1 102 ? 2.685 6.782 -8.111 1.00 97.25 102 GLU A C 1
ATOM 829 O O . GLU A 1 102 ? 2.085 7.185 -7.115 1.00 97.25 102 GLU A O 1
ATOM 834 N N . GLU A 1 103 ? 2.838 5.475 -8.358 1.00 95.62 103 GLU A N 1
ATOM 835 C CA . GLU A 1 103 ? 2.301 4.432 -7.472 1.00 95.62 103 GLU A CA 1
ATOM 836 C C . GLU A 1 103 ? 2.922 4.465 -6.063 1.00 95.62 103 GLU A C 1
ATOM 838 O O . GLU A 1 103 ? 2.214 4.270 -5.071 1.00 95.62 103 GLU A O 1
ATOM 843 N N . LEU A 1 104 ? 4.233 4.708 -5.947 1.00 96.75 104 LEU A N 1
ATOM 844 C CA . LEU A 1 104 ? 4.912 4.839 -4.652 1.00 96.75 104 LEU A CA 1
ATOM 845 C C . LEU A 1 104 ? 4.358 6.030 -3.850 1.00 96.75 104 LEU A C 1
ATOM 847 O O . LEU A 1 104 ? 4.010 5.870 -2.678 1.00 96.75 104 LEU A O 1
ATOM 851 N N . ASP A 1 105 ? 4.187 7.186 -4.494 1.00 96.69 105 ASP A N 1
ATOM 852 C CA . ASP A 1 105 ? 3.609 8.383 -3.872 1.00 96.69 105 ASP A CA 1
ATOM 853 C C . ASP A 1 105 ? 2.156 8.152 -3.414 1.00 96.69 105 ASP A C 1
ATOM 855 O O . ASP A 1 105 ? 1.735 8.628 -2.353 1.00 96.69 105 ASP A O 1
ATOM 859 N N . GLU A 1 106 ? 1.358 7.425 -4.201 1.00 96.25 106 GLU A N 1
ATOM 860 C CA . GLU A 1 106 ? -0.010 7.046 -3.829 1.00 96.25 106 GLU A CA 1
ATOM 861 C C . GLU A 1 106 ? -0.046 6.088 -2.631 1.00 96.25 106 GLU A C 1
ATOM 863 O O . GLU A 1 106 ? -0.914 6.206 -1.754 1.00 96.25 106 GLU A O 1
ATOM 868 N N . ILE A 1 107 ? 0.901 5.150 -2.549 1.00 95.50 107 ILE A N 1
ATOM 869 C CA . ILE A 1 107 ? 1.039 4.265 -1.389 1.00 95.50 107 ILE A CA 1
ATOM 870 C C . ILE A 1 107 ? 1.325 5.081 -0.133 1.00 95.50 107 ILE A C 1
ATOM 872 O O . ILE A 1 107 ? 0.632 4.881 0.865 1.00 95.50 107 ILE A O 1
ATOM 876 N N . ASP A 1 108 ? 2.263 6.024 -0.183 1.00 94.75 108 ASP A N 1
ATOM 877 C CA . ASP A 1 108 ? 2.615 6.846 0.976 1.00 94.75 108 ASP A CA 1
ATOM 878 C C . ASP A 1 108 ? 1.439 7.709 1.448 1.00 94.75 108 ASP A C 1
ATOM 880 O O . ASP A 1 108 ? 1.109 7.713 2.640 1.00 94.75 108 ASP A O 1
ATOM 884 N N . LYS A 1 109 ? 0.733 8.367 0.519 1.00 94.94 109 LYS A N 1
ATOM 885 C CA . LYS A 1 109 ? -0.473 9.152 0.842 1.00 94.94 109 LYS A CA 1
ATOM 886 C C . LYS A 1 109 ? -1.564 8.280 1.456 1.00 94.94 109 LYS A C 1
ATOM 888 O O . LYS A 1 109 ? -2.064 8.581 2.541 1.00 94.94 109 LYS A O 1
ATOM 893 N N . SER A 1 110 ? -1.898 7.169 0.797 1.00 93.44 110 SER A N 1
ATOM 894 C CA . SER A 1 110 ? -2.950 6.266 1.276 1.00 93.44 110 SER A CA 1
ATOM 895 C C . SER A 1 110 ? -2.604 5.637 2.626 1.00 93.44 110 SER A C 1
ATOM 897 O O . SER A 1 110 ? -3.496 5.441 3.449 1.00 93.44 110 SER A O 1
ATOM 899 N N . LYS A 1 111 ? -1.320 5.360 2.894 1.00 94.69 111 LYS A N 1
ATOM 900 C CA . LYS A 1 111 ? -0.852 4.837 4.181 1.00 94.69 111 LYS A CA 1
ATOM 901 C C . LYS A 1 111 ? -1.125 5.833 5.304 1.00 94.69 111 LYS A C 1
ATOM 903 O O . LYS A 1 111 ? -1.706 5.443 6.311 1.00 94.69 111 LYS A O 1
ATOM 908 N N . VAL A 1 112 ? -0.760 7.102 5.125 1.00 94.88 112 VAL A N 1
ATOM 909 C CA . VAL A 1 112 ? -0.992 8.146 6.137 1.00 94.88 112 VAL A CA 1
ATOM 910 C C . VAL A 1 112 ? -2.485 8.324 6.414 1.00 94.88 112 VAL A C 1
ATOM 912 O O . VAL A 1 112 ? -2.902 8.281 7.570 1.00 94.88 112 VAL A O 1
ATOM 915 N N . GLU A 1 113 ? -3.299 8.471 5.368 1.00 95.50 113 GLU A N 1
ATOM 916 C CA . GLU A 1 113 ? -4.736 8.726 5.515 1.00 95.50 113 GLU A CA 1
ATOM 917 C C . GLU A 1 113 ? -5.485 7.553 6.160 1.00 95.50 113 GLU A C 1
ATOM 919 O O . GLU A 1 113 ? -6.295 7.750 7.067 1.00 95.50 113 GLU A O 1
ATOM 924 N N . ILE A 1 114 ? -5.223 6.322 5.714 1.00 95.31 114 ILE A N 1
ATOM 925 C CA . ILE A 1 114 ? -5.948 5.141 6.196 1.00 95.31 114 ILE A CA 1
ATOM 926 C C . ILE A 1 114 ? -5.504 4.767 7.614 1.00 95.31 114 ILE A C 1
ATOM 928 O O . ILE A 1 114 ? -6.351 4.431 8.441 1.00 95.31 114 ILE A O 1
ATOM 932 N N . LEU A 1 115 ? -4.208 4.867 7.938 1.00 96.25 115 LEU A N 1
ATOM 933 C CA . LEU A 1 115 ? -3.734 4.602 9.302 1.00 96.25 115 LEU A CA 1
ATOM 934 C C . LEU A 1 115 ? -4.292 5.615 10.306 1.00 96.25 115 LEU A C 1
ATOM 936 O O . LEU A 1 115 ? -4.681 5.208 11.398 1.00 96.25 115 LEU A O 1
ATOM 940 N N . ALA A 1 116 ? -4.402 6.892 9.924 1.00 96.75 116 ALA A N 1
ATOM 941 C CA . ALA A 1 116 ? -5.026 7.908 10.769 1.00 96.75 116 ALA A CA 1
ATOM 942 C C . ALA A 1 116 ? -6.496 7.576 11.078 1.00 96.75 116 ALA A C 1
ATOM 944 O O . ALA A 1 116 ? -6.916 7.691 12.226 1.00 96.75 116 ALA A O 1
ATOM 945 N N . ARG A 1 117 ? -7.258 7.086 10.088 1.00 97.00 117 ARG A N 1
ATOM 946 C CA . ARG A 1 117 ? -8.646 6.635 10.300 1.00 97.00 117 ARG A CA 1
ATOM 947 C C . ARG A 1 117 ? -8.736 5.435 11.240 1.00 97.00 117 ARG A C 1
ATOM 949 O O . ARG A 1 117 ? -9.636 5.386 12.069 1.00 97.00 117 ARG A O 1
ATOM 956 N N . TYR A 1 118 ? -7.817 4.474 11.133 1.00 97.75 118 TYR A N 1
ATOM 957 C CA . TYR A 1 118 ? -7.764 3.363 12.087 1.00 97.75 118 TYR A CA 1
ATOM 958 C C . TYR A 1 118 ? -7.493 3.855 13.512 1.00 97.75 118 TYR A C 1
ATOM 960 O O . TYR A 1 118 ? -8.151 3.396 14.442 1.00 97.75 118 TYR A O 1
ATOM 968 N N . ASP A 1 119 ? -6.557 4.791 13.685 1.00 97.25 119 ASP A N 1
ATOM 969 C CA . ASP A 1 119 ? -6.241 5.364 14.997 1.00 97.25 119 ASP A CA 1
ATOM 970 C C . ASP A 1 119 ? -7.415 6.144 15.596 1.00 97.25 119 ASP A C 1
ATOM 972 O O . ASP A 1 119 ? -7.699 6.008 16.786 1.00 97.25 119 ASP A O 1
ATOM 976 N N . GLU A 1 120 ? -8.134 6.910 14.776 1.00 98.00 120 GLU A N 1
ATOM 977 C CA . GLU A 1 120 ? -9.348 7.613 15.191 1.00 98.00 120 GLU A CA 1
ATOM 978 C C . GLU A 1 120 ? -10.451 6.631 15.609 1.00 98.00 120 GLU A C 1
ATOM 980 O O . GLU A 1 120 ? -10.969 6.734 16.720 1.00 98.00 120 GLU A O 1
ATOM 985 N N . ASN A 1 121 ? -10.728 5.610 14.794 1.00 97.50 121 ASN A N 1
ATOM 986 C CA . ASN A 1 121 ? -11.722 4.583 15.113 1.00 97.50 121 ASN A CA 1
ATOM 987 C C . ASN A 1 121 ? -11.391 3.831 16.412 1.00 97.50 121 ASN A C 1
ATOM 989 O O . ASN A 1 121 ? -12.279 3.578 17.226 1.00 97.50 121 ASN A O 1
ATOM 993 N N . ILE A 1 122 ? -10.123 3.454 16.618 1.00 97.62 122 ILE A N 1
ATOM 994 C CA . ILE A 1 122 ? -9.685 2.782 17.851 1.00 97.62 122 ILE A CA 1
ATOM 995 C C . ILE A 1 122 ? -9.898 3.697 19.053 1.00 97.62 122 ILE A C 1
ATOM 997 O O . ILE A 1 122 ? -10.436 3.251 20.063 1.00 97.62 122 ILE A O 1
ATOM 1001 N N . LYS A 1 123 ? -9.542 4.978 18.930 1.00 97.81 123 LYS A N 1
ATOM 1002 C CA . LYS A 1 123 ? -9.732 5.959 19.997 1.00 97.81 123 LYS A CA 1
ATOM 1003 C C . LYS A 1 123 ? -11.209 6.140 20.360 1.00 97.81 123 LYS A C 1
ATOM 1005 O O . LYS A 1 123 ? -11.539 6.135 21.540 1.00 97.81 123 LYS A O 1
ATOM 1010 N N . GLU A 1 124 ? -12.097 6.251 19.373 1.00 97.88 124 GLU A N 1
ATOM 1011 C CA . GLU A 1 124 ? -13.542 6.341 19.623 1.00 97.88 124 GLU A CA 1
ATOM 1012 C C . GLU A 1 124 ? -14.079 5.106 20.360 1.00 97.88 124 GLU A C 1
ATOM 1014 O O . GLU A 1 124 ? -14.918 5.223 21.258 1.00 97.88 124 GLU A O 1
ATOM 1019 N N . MET A 1 125 ? -13.594 3.914 20.004 1.00 97.62 125 MET A N 1
ATOM 1020 C CA . MET A 1 125 ? -13.966 2.678 20.693 1.00 97.62 125 MET A CA 1
ATOM 1021 C C . MET A 1 125 ? -13.397 2.617 22.117 1.00 97.62 125 MET A C 1
ATOM 1023 O O . MET A 1 125 ? -14.109 2.207 23.032 1.00 97.62 125 MET A O 1
ATOM 1027 N N . ASP A 1 126 ? -12.161 3.063 22.337 1.00 97.06 126 ASP A N 1
ATOM 1028 C CA . ASP A 1 126 ? -11.569 3.154 23.677 1.00 97.06 126 ASP A CA 1
ATOM 1029 C C . ASP A 1 126 ? -12.351 4.130 24.573 1.00 97.06 126 ASP A C 1
ATOM 1031 O O . ASP A 1 126 ? -12.655 3.809 25.726 1.00 97.06 126 ASP A O 1
ATOM 1035 N N . ASP A 1 127 ? -12.762 5.283 24.039 1.00 97.69 127 ASP A N 1
ATOM 1036 C CA . ASP A 1 127 ? -13.598 6.248 24.761 1.00 97.69 127 ASP A CA 1
ATOM 1037 C C . ASP A 1 127 ? -14.949 5.618 25.161 1.00 97.69 127 ASP A C 1
ATOM 1039 O O . ASP A 1 127 ? -15.407 5.759 26.301 1.00 97.69 127 ASP A O 1
ATOM 1043 N N . GLN A 1 128 ? -15.567 4.840 24.264 1.00 97.31 128 GLN A N 1
ATOM 1044 C CA . GLN A 1 128 ? -16.790 4.085 24.563 1.00 97.31 128 GLN A CA 1
ATOM 1045 C C . GLN A 1 128 ? -16.578 2.994 25.626 1.00 97.31 128 GLN A C 1
ATOM 1047 O O . GLN A 1 128 ? -17.451 2.801 26.479 1.00 97.31 128 GLN A O 1
ATOM 1052 N N . LEU A 1 129 ? -15.434 2.300 25.625 1.00 96.69 129 LEU A N 1
ATOM 1053 C CA . LEU A 1 129 ? -15.100 1.312 26.658 1.00 96.69 129 LEU A CA 1
ATOM 1054 C C . LEU A 1 129 ? -15.015 1.952 28.042 1.00 96.69 129 LEU A C 1
ATOM 1056 O O . LEU A 1 129 ? -15.538 1.393 29.009 1.00 96.69 129 LEU A O 1
ATOM 1060 N N . VAL A 1 130 ? -14.382 3.123 28.146 1.00 97.19 130 VAL A N 1
ATOM 1061 C CA . VAL A 1 130 ? -14.274 3.862 29.411 1.00 97.19 130 VAL A CA 1
ATOM 1062 C C . VAL A 1 130 ? -15.660 4.233 29.936 1.00 97.19 130 VAL A C 1
ATOM 1064 O O . VAL A 1 130 ? -15.942 4.026 31.119 1.00 97.19 130 VAL A O 1
ATOM 1067 N N . LEU A 1 131 ? -16.549 4.718 29.065 1.00 96.62 131 LEU A N 1
ATOM 1068 C CA . LEU A 1 131 ? -17.929 5.032 29.439 1.00 96.62 131 LEU A CA 1
ATOM 1069 C C . LEU A 1 131 ? -18.678 3.790 29.938 1.00 96.62 131 LEU A C 1
ATOM 1071 O O . LEU A 1 131 ? -19.235 3.818 31.036 1.00 96.62 131 LEU A O 1
ATOM 1075 N N . MET A 1 132 ? -18.636 2.680 29.194 1.00 95.38 132 MET A N 1
ATOM 1076 C CA . MET A 1 132 ? -19.301 1.437 29.608 1.00 95.38 132 MET A CA 1
ATOM 1077 C C . MET A 1 132 ? -18.760 0.902 30.931 1.00 95.38 132 MET A C 1
ATOM 1079 O O . MET A 1 132 ? -19.531 0.431 31.766 1.00 95.38 132 MET A O 1
ATOM 1083 N N . LYS A 1 133 ? -17.447 0.996 31.154 1.00 96.44 133 LYS A N 1
ATOM 1084 C CA . LYS A 1 133 ? -16.832 0.595 32.419 1.00 96.44 133 LYS A CA 1
ATOM 1085 C C . LYS A 1 133 ? -17.383 1.410 33.592 1.00 96.44 133 LYS A C 1
ATOM 1087 O O . LYS A 1 133 ? -17.803 0.823 34.585 1.00 96.44 133 LYS A O 1
ATOM 1092 N N . ASN A 1 134 ? -17.463 2.732 33.449 1.00 96.69 134 ASN A N 1
ATOM 1093 C CA . ASN A 1 134 ? -18.022 3.608 34.481 1.00 96.69 134 ASN A CA 1
ATOM 1094 C C . ASN A 1 134 ? -19.503 3.298 34.764 1.00 96.69 134 ASN A C 1
ATOM 1096 O O . ASN A 1 134 ? -19.933 3.305 35.919 1.00 96.69 134 ASN A O 1
ATOM 1100 N N . GLU A 1 135 ? -20.290 2.985 33.730 1.00 95.12 135 GLU A N 1
ATOM 1101 C CA . GLU A 1 135 ? -21.688 2.566 33.891 1.00 95.12 135 GLU A CA 1
ATOM 1102 C C . GLU A 1 135 ? -21.833 1.215 34.608 1.00 95.12 135 GLU A C 1
ATOM 1104 O O . GLU A 1 135 ? -22.781 1.010 35.371 1.00 95.12 135 GLU A O 1
ATOM 1109 N N . ILE A 1 136 ? -20.928 0.269 34.345 1.00 95.69 136 ILE A N 1
ATOM 1110 C CA . ILE A 1 136 ? -20.884 -1.025 35.037 1.00 95.69 136 ILE A CA 1
ATOM 1111 C C . ILE A 1 136 ? -20.545 -0.811 36.511 1.00 95.69 136 ILE A C 1
ATOM 1113 O O . ILE A 1 136 ? -21.210 -1.379 37.377 1.00 95.69 136 ILE A O 1
ATOM 1117 N N . ASP A 1 137 ? -19.533 0.005 36.800 1.00 96.44 137 ASP A N 1
ATOM 1118 C CA . ASP A 1 137 ? -19.088 0.267 38.167 1.00 96.44 137 ASP A CA 1
ATOM 1119 C C . ASP A 1 137 ? -20.173 0.997 38.975 1.00 96.44 137 ASP A C 1
ATOM 1121 O O . ASP A 1 137 ? -20.484 0.584 40.092 1.00 96.44 137 ASP A O 1
ATOM 1125 N N . THR A 1 138 ? -20.861 1.971 38.369 1.00 96.00 138 THR A N 1
ATOM 1126 C CA . THR A 1 138 ? -22.009 2.655 38.992 1.00 96.00 138 THR A CA 1
ATOM 1127 C C . THR A 1 138 ? -23.143 1.678 39.324 1.00 96.00 138 THR A C 1
ATOM 1129 O O . THR A 1 138 ? -23.656 1.675 40.443 1.00 96.00 138 THR A O 1
ATOM 1132 N N . ALA A 1 139 ? -23.512 0.789 38.395 1.00 94.56 139 ALA A N 1
ATOM 1133 C CA . ALA A 1 139 ? -24.553 -0.210 38.653 1.00 94.56 139 ALA A CA 1
ATOM 1134 C C . ALA A 1 139 ? -24.143 -1.224 39.734 1.00 94.56 139 ALA A C 1
ATOM 1136 O O . ALA A 1 139 ? -24.973 -1.658 40.535 1.00 94.56 139 ALA A O 1
ATOM 1137 N N . LYS A 1 140 ? -22.854 -1.585 39.816 1.00 95.38 140 LYS A N 1
ATOM 1138 C CA . LYS A 1 140 ? -22.341 -2.430 40.906 1.00 95.38 140 LYS A CA 1
ATOM 1139 C C . LYS A 1 140 ? -22.485 -1.743 42.263 1.00 95.38 140 LYS A C 1
ATOM 1141 O O . LYS A 1 140 ? -22.886 -2.396 43.225 1.00 95.38 140 LYS A O 1
ATOM 1146 N N . GLU A 1 141 ? -22.202 -0.445 42.356 1.00 96.00 141 GLU A N 1
ATOM 1147 C CA . GLU A 1 141 ? -22.423 0.319 43.590 1.00 96.00 141 GLU A CA 1
ATOM 1148 C C . GLU A 1 141 ? -23.904 0.343 43.997 1.00 96.00 141 GLU A C 1
ATOM 1150 O O . GLU A 1 141 ? -24.230 0.193 45.179 1.00 96.00 141 GLU A O 1
ATOM 1155 N N . GLU A 1 142 ? -24.818 0.492 43.037 1.00 94.50 142 GLU A N 1
ATOM 1156 C CA . GLU A 1 142 ? -26.262 0.423 43.287 1.00 94.50 142 GLU A CA 1
ATOM 1157 C C . GLU A 1 142 ? -26.710 -0.967 43.750 1.00 94.50 142 GLU A C 1
ATOM 1159 O O . GLU A 1 142 ? -27.465 -1.071 44.720 1.00 94.50 142 GLU A O 1
ATOM 1164 N N . MET A 1 143 ? -26.185 -2.039 43.148 1.00 94.25 143 MET A N 1
ATOM 1165 C CA . MET A 1 143 ? -26.434 -3.408 43.611 1.00 94.25 143 MET A CA 1
ATOM 1166 C C . MET A 1 143 ? -26.012 -3.616 45.065 1.00 94.25 143 MET A C 1
ATOM 1168 O O . MET A 1 143 ? -26.752 -4.240 45.824 1.00 94.25 143 MET A O 1
ATOM 1172 N N . VAL A 1 144 ? -24.857 -3.080 45.475 1.00 95.56 144 VAL A N 1
ATOM 1173 C CA . VAL A 1 144 ? -24.382 -3.171 46.866 1.00 95.56 144 VAL A CA 1
ATOM 1174 C C . VAL A 1 144 ? -25.344 -2.455 47.820 1.00 95.56 144 VAL A C 1
ATOM 1176 O O . VAL A 1 144 ? -25.663 -2.984 48.888 1.00 95.56 144 VAL A O 1
ATOM 1179 N N . LYS A 1 145 ? -25.864 -1.280 47.433 1.00 95.00 145 LYS A N 1
ATOM 1180 C CA . LYS A 1 145 ? -26.880 -0.556 48.219 1.00 95.00 145 LYS A CA 1
ATOM 1181 C C . LYS A 1 145 ? -28.176 -1.365 48.335 1.00 95.00 145 LYS A C 1
ATOM 1183 O O . LYS A 1 145 ? -28.700 -1.507 49.439 1.00 95.00 145 LYS A O 1
ATOM 1188 N N . LEU A 1 146 ? -28.660 -1.937 47.231 1.00 93.75 146 LEU A N 1
ATOM 1189 C CA . LEU A 1 146 ? -29.860 -2.781 47.216 1.00 93.75 146 LEU A CA 1
ATOM 1190 C C . LEU A 1 146 ? -29.681 -4.052 48.053 1.00 93.75 146 LEU A C 1
ATOM 1192 O O . LEU A 1 146 ? -30.594 -4.435 48.779 1.00 93.75 146 LEU A O 1
ATOM 1196 N N . GLU A 1 147 ? -28.504 -4.679 48.019 1.00 92.94 147 GLU A N 1
ATOM 1197 C CA . GLU A 1 147 ? -28.196 -5.849 48.846 1.00 92.94 147 GLU A CA 1
ATOM 1198 C C . GLU A 1 147 ? -28.223 -5.503 50.344 1.00 92.94 147 GLU A C 1
ATOM 1200 O O . GLU A 1 147 ? -28.772 -6.257 51.153 1.00 92.94 147 GLU A O 1
ATOM 1205 N N . ALA A 1 148 ? -27.685 -4.342 50.728 1.00 93.88 148 ALA A N 1
ATOM 1206 C CA . ALA A 1 148 ? -27.773 -3.851 52.100 1.00 93.88 148 ALA A CA 1
ATOM 1207 C C . ALA A 1 148 ? -29.231 -3.590 52.520 1.00 93.88 148 ALA A C 1
ATOM 1209 O O . ALA A 1 148 ? -29.635 -4.002 53.610 1.00 93.88 148 ALA A O 1
ATOM 1210 N N . SER A 1 149 ? -30.043 -2.975 51.649 1.00 91.69 149 SER A N 1
ATOM 1211 C CA . SER A 1 149 ? -31.480 -2.782 51.886 1.00 91.69 149 SER A CA 1
ATOM 1212 C C . SER A 1 149 ? -32.237 -4.105 52.012 1.00 91.69 149 SER A C 1
ATOM 1214 O O . SER A 1 149 ? -33.082 -4.236 52.896 1.00 91.69 149 SER A O 1
ATOM 1216 N N . LEU A 1 150 ? -31.908 -5.107 51.191 1.00 91.19 150 LEU A N 1
ATOM 1217 C CA . LEU A 1 150 ? -32.516 -6.436 51.245 1.00 91.19 150 LEU A CA 1
ATOM 1218 C C . LEU A 1 150 ? -32.205 -7.136 52.575 1.00 91.19 150 LEU A C 1
ATOM 1220 O O . LEU A 1 150 ? -33.102 -7.703 53.203 1.00 91.19 150 LEU A O 1
ATOM 1224 N N . LYS A 1 151 ? -30.950 -7.054 53.042 1.00 91.38 151 LYS A N 1
ATOM 1225 C CA . LYS A 1 151 ? -30.530 -7.579 54.353 1.00 91.38 151 LYS A CA 1
ATOM 1226 C C . LYS A 1 151 ? -31.247 -6.871 55.501 1.00 91.38 151 LYS A C 1
ATOM 1228 O O . LYS A 1 151 ? -31.704 -7.536 56.428 1.00 91.38 151 LYS A O 1
ATOM 1233 N N . ALA A 1 152 ? -31.371 -5.545 55.435 1.00 90.44 152 ALA A N 1
ATOM 1234 C CA . ALA A 1 152 ? -32.081 -4.762 56.443 1.00 90.44 152 ALA A CA 1
ATOM 1235 C C . ALA A 1 152 ? -33.572 -5.133 56.508 1.00 90.44 152 ALA A C 1
ATOM 1237 O O . ALA A 1 152 ? -34.064 -5.436 57.592 1.00 90.44 152 ALA A O 1
ATOM 1238 N N . ALA A 1 153 ? -34.257 -5.197 55.361 1.00 86.56 153 ALA A N 1
ATOM 1239 C CA . ALA A 1 153 ? -35.664 -5.596 55.282 1.00 86.56 153 ALA A CA 1
ATOM 1240 C C . ALA A 1 153 ? -35.887 -7.036 55.773 1.00 86.56 153 ALA A C 1
ATOM 1242 O O . ALA A 1 153 ? -36.831 -7.305 56.511 1.00 86.56 153 ALA A O 1
ATOM 1243 N N . SER A 1 154 ? -34.985 -7.960 55.426 1.00 88.00 154 SER A N 1
ATOM 1244 C CA . SER A 1 154 ? -35.052 -9.349 55.903 1.00 88.00 154 SER A CA 1
ATOM 1245 C C . SER A 1 154 ? -34.911 -9.437 57.426 1.00 88.00 154 SER A C 1
ATOM 1247 O O . SER A 1 154 ? -35.647 -10.175 58.074 1.00 88.00 154 SER A O 1
ATOM 1249 N N . LYS A 1 155 ? -33.998 -8.652 58.014 1.00 89.12 155 LYS A N 1
ATOM 1250 C CA . LYS A 1 155 ? -33.798 -8.597 59.468 1.00 89.12 155 LYS A CA 1
ATOM 1251 C C . LYS A 1 155 ? -34.973 -7.936 60.194 1.00 89.12 155 LYS A C 1
ATOM 1253 O O . LYS A 1 155 ? -35.323 -8.362 61.289 1.00 89.12 155 LYS A O 1
ATOM 1258 N N . GLU A 1 156 ? -35.582 -6.913 59.594 1.00 86.06 156 GLU A N 1
ATOM 1259 C CA . GLU A 1 156 ? -36.797 -6.270 60.109 1.00 86.06 156 GLU A CA 1
ATOM 1260 C C . GLU A 1 156 ? -37.937 -7.290 60.230 1.00 86.06 156 GLU A C 1
ATOM 1262 O O . GLU A 1 156 ? -38.524 -7.402 61.306 1.00 86.06 156 GLU A O 1
ATOM 1267 N N . ILE A 1 157 ? -38.165 -8.091 59.179 1.00 84.19 157 ILE A N 1
ATOM 1268 C CA . ILE A 1 157 ? -39.139 -9.196 59.161 1.00 84.19 157 ILE A CA 1
ATOM 1269 C C . ILE A 1 157 ? -38.825 -10.230 60.247 1.00 84.19 157 ILE A C 1
ATOM 1271 O O . ILE A 1 157 ? -39.708 -10.632 61.000 1.00 84.19 157 ILE A O 1
ATOM 1275 N N . GLU A 1 158 ? -37.566 -10.660 60.350 1.00 85.50 158 GLU A N 1
ATOM 1276 C CA . GLU A 1 158 ? -37.153 -11.655 61.343 1.00 85.50 158 GLU A CA 1
ATOM 1277 C C . GLU A 1 158 ? -37.404 -11.170 62.780 1.00 85.50 158 GLU A C 1
ATOM 1279 O O . GLU A 1 158 ? -37.906 -11.928 63.609 1.00 85.50 158 GLU A O 1
ATOM 1284 N N . ASN A 1 159 ? -37.093 -9.904 63.069 1.00 85.81 159 ASN A N 1
ATOM 1285 C CA . ASN A 1 159 ? -37.340 -9.302 64.378 1.00 85.81 159 ASN A CA 1
ATOM 1286 C C . ASN A 1 159 ? -38.840 -9.168 64.668 1.00 85.81 159 ASN A C 1
ATOM 1288 O O . ASN A 1 159 ? -39.273 -9.518 65.760 1.00 85.81 159 ASN A O 1
ATOM 1292 N N . THR A 1 160 ? -39.652 -8.732 63.696 1.00 81.19 160 THR A N 1
ATOM 1293 C CA . THR A 1 160 ? -41.110 -8.616 63.904 1.00 81.19 160 THR A CA 1
ATOM 1294 C C . THR A 1 160 ? -41.751 -9.969 64.196 1.00 81.19 160 THR A C 1
ATOM 1296 O O . THR A 1 160 ? -42.621 -10.051 65.057 1.00 81.19 160 THR A O 1
ATOM 1299 N N . ILE A 1 161 ? -41.293 -11.040 63.542 1.00 80.25 161 ILE A N 1
ATOM 1300 C CA . ILE A 1 161 ? -41.755 -12.410 63.817 1.00 80.25 161 ILE A CA 1
ATOM 1301 C C . ILE A 1 161 ? -41.308 -12.893 65.207 1.00 80.25 161 ILE A C 1
ATOM 1303 O O . ILE A 1 161 ? -42.027 -13.657 65.841 1.00 80.25 161 ILE A O 1
ATOM 1307 N N . LYS A 1 162 ? -40.131 -12.476 65.691 1.00 81.06 162 LYS A N 1
ATOM 1308 C CA . LYS A 1 162 ? -39.619 -12.846 67.025 1.00 81.06 162 LYS A CA 1
ATOM 1309 C C . LYS A 1 162 ? -40.308 -12.097 68.168 1.00 81.06 162 LYS A C 1
ATOM 1311 O O . LYS A 1 162 ? -40.512 -12.688 69.224 1.00 81.06 162 LYS A O 1
ATOM 1316 N N . ASP A 1 163 ? -40.644 -10.826 67.956 1.00 77.44 163 ASP A N 1
ATOM 1317 C CA . ASP A 1 163 ? -41.156 -9.925 68.996 1.00 77.44 163 ASP A CA 1
ATOM 1318 C C . ASP A 1 163 ? -42.699 -9.901 69.088 1.00 77.44 163 ASP A C 1
ATOM 1320 O O . ASP A 1 163 ? -43.248 -9.308 70.018 1.00 77.44 163 ASP A O 1
ATOM 1324 N N . SER A 1 164 ? -43.419 -10.541 68.155 1.00 65.56 164 SER A N 1
ATOM 1325 C CA . SER A 1 164 ? -44.891 -10.607 68.130 1.00 65.56 164 SER A CA 1
ATOM 1326 C C . SER A 1 164 ? -45.408 -12.052 68.044 1.00 6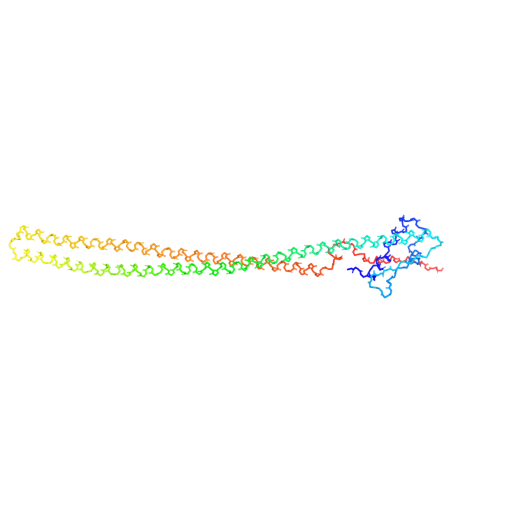5.56 164 SER A C 1
ATOM 1328 O O . SER A 1 164 ? -44.805 -12.889 67.381 1.00 65.56 164 SER A O 1
ATOM 1330 N N . GLU A 1 165 ? -46.540 -12.366 68.696 1.00 64.44 165 GLU A N 1
ATOM 1331 C CA . GLU A 1 165 ? -47.162 -13.709 68.626 1.00 64.44 165 GLU A CA 1
ATOM 1332 C C . GLU A 1 165 ? -47.699 -14.045 67.219 1.00 64.44 165 GLU A C 1
ATOM 1334 O O . GLU A 1 165 ? -47.816 -15.220 66.869 1.00 64.44 165 GLU A O 1
ATOM 1339 N N . SER A 1 166 ? -47.991 -13.031 66.394 1.00 67.81 166 SER A N 1
ATOM 1340 C CA . SER A 1 166 ? -48.337 -13.171 64.974 1.00 67.81 166 SER A CA 1
ATOM 1341 C C . SER A 1 166 ? -48.390 -11.801 64.286 1.00 67.81 166 SER A C 1
ATOM 1343 O O . SER A 1 166 ? -49.093 -10.911 64.769 1.00 67.81 166 SER A O 1
ATOM 1345 N N . LEU A 1 167 ? -47.727 -11.648 63.133 1.00 75.44 167 LEU A N 1
ATOM 1346 C CA . LEU A 1 167 ? -47.954 -10.520 62.219 1.00 75.44 167 LEU A CA 1
ATOM 1347 C C . LEU A 1 167 ? -49.402 -10.539 61.718 1.00 75.44 167 LEU A C 1
ATOM 1349 O O . LEU A 1 167 ? -49.914 -11.604 61.356 1.00 75.44 167 LEU A O 1
ATOM 1353 N N . SER A 1 168 ? -50.046 -9.373 61.623 1.00 83.69 168 SER A N 1
ATOM 1354 C CA . SER A 1 168 ? -51.299 -9.295 60.874 1.00 83.69 168 SER A CA 1
ATOM 1355 C C . SER A 1 168 ? -51.039 -9.577 59.391 1.00 83.69 168 SER A C 1
ATOM 1357 O O . SER A 1 168 ? -49.969 -9.285 58.851 1.00 83.69 168 SER A O 1
ATOM 1359 N N . GLU A 1 169 ? -52.036 -10.127 58.699 1.00 83.69 169 GLU A N 1
ATOM 1360 C CA . GLU A 1 169 ? -51.930 -10.439 57.269 1.00 83.69 169 GLU A CA 1
ATOM 1361 C C . GLU A 1 169 ? -51.563 -9.198 56.431 1.00 83.69 169 GLU A C 1
ATOM 1363 O O . GLU A 1 169 ? -50.785 -9.282 55.481 1.00 83.69 169 GLU A O 1
ATOM 1368 N N . ALA A 1 170 ? -52.053 -8.018 56.826 1.00 84.38 170 ALA A N 1
ATOM 1369 C CA . ALA A 1 170 ? -51.723 -6.752 56.177 1.00 84.38 170 ALA A CA 1
ATOM 1370 C C . ALA A 1 170 ? -50.241 -6.365 56.345 1.00 84.38 170 ALA A C 1
ATOM 1372 O O . ALA A 1 170 ? -49.596 -5.966 55.373 1.00 84.38 170 ALA A O 1
ATOM 1373 N N . GLU A 1 171 ? -49.683 -6.515 57.550 1.00 82.50 171 GLU A N 1
ATOM 1374 C CA . GLU A 1 171 ? -48.274 -6.206 57.834 1.00 82.50 171 GLU A CA 1
ATOM 1375 C C . GLU A 1 171 ? -47.333 -7.179 57.119 1.00 82.50 171 GLU A C 1
ATOM 1377 O O . GLU A 1 171 ? -46.351 -6.753 56.505 1.00 82.50 171 GLU A O 1
ATOM 1382 N N . ALA A 1 172 ? -47.668 -8.473 57.122 1.00 82.69 172 ALA A N 1
ATOM 1383 C CA . ALA A 1 172 ? -46.918 -9.487 56.390 1.00 82.69 172 ALA A CA 1
ATOM 1384 C C . ALA A 1 172 ? -46.897 -9.186 54.882 1.00 82.69 172 ALA A C 1
ATOM 1386 O O . ALA A 1 172 ? -45.829 -9.175 54.266 1.00 82.69 172 ALA A O 1
ATOM 1387 N N . ASN A 1 173 ? -48.053 -8.858 54.295 1.00 87.50 173 ASN A N 1
ATOM 1388 C CA . ASN A 1 173 ? -48.157 -8.513 52.877 1.00 87.50 173 ASN A CA 1
ATOM 1389 C C . ASN A 1 173 ? -47.356 -7.252 52.516 1.00 87.50 173 ASN A C 1
ATOM 1391 O O . ASN A 1 173 ? -46.693 -7.226 51.477 1.00 87.50 173 ASN A O 1
ATOM 1395 N N . MET A 1 174 ? -47.353 -6.225 53.372 1.00 87.81 174 MET A N 1
ATOM 1396 C CA . MET A 1 174 ? -46.535 -5.025 53.162 1.00 87.81 174 MET A CA 1
ATOM 1397 C C . MET A 1 174 ? -45.033 -5.327 53.175 1.00 87.81 174 MET A C 1
ATOM 1399 O O . MET A 1 174 ? -44.300 -4.858 52.300 1.00 87.81 174 MET A O 1
ATOM 1403 N N . LEU A 1 175 ? -44.564 -6.101 54.156 1.00 85.06 175 LEU A N 1
ATOM 1404 C CA . LEU A 1 175 ? -43.147 -6.439 54.289 1.00 85.06 175 LEU A CA 1
ATOM 1405 C C . LEU A 1 175 ? -42.665 -7.332 53.138 1.00 85.06 175 LEU A C 1
ATOM 1407 O O . LEU A 1 175 ? -41.621 -7.055 52.543 1.00 85.06 175 LEU A O 1
ATOM 1411 N N . ILE A 1 176 ? -43.459 -8.342 52.765 1.00 86.19 176 ILE A N 1
ATOM 1412 C CA . ILE A 1 176 ? -43.200 -9.190 51.593 1.00 86.19 176 ILE A CA 1
ATOM 1413 C C . ILE A 1 176 ? -43.184 -8.341 50.314 1.00 86.19 176 ILE A C 1
ATOM 1415 O O . ILE A 1 176 ? -42.300 -8.514 49.476 1.00 86.19 176 ILE A O 1
ATOM 1419 N N . GLY A 1 177 ? -44.107 -7.384 50.178 1.00 89.56 177 GLY A N 1
ATOM 1420 C CA . GLY A 1 177 ? -44.145 -6.444 49.057 1.00 89.56 177 GLY A CA 1
ATOM 1421 C C . GLY A 1 177 ? -42.860 -5.622 48.924 1.00 89.56 177 GLY A C 1
ATOM 1422 O O . GLY A 1 177 ? -42.273 -5.580 47.844 1.00 89.56 177 GLY A O 1
ATOM 1423 N N . ARG A 1 178 ? -42.370 -5.033 50.026 1.00 89.25 178 ARG A N 1
ATOM 1424 C CA . ARG A 1 178 ? -41.096 -4.284 50.046 1.00 89.25 178 ARG A CA 1
ATOM 1425 C C . ARG A 1 178 ? -39.902 -5.172 49.696 1.00 89.25 178 ARG A C 1
ATOM 1427 O O . ARG A 1 178 ? -39.024 -4.746 48.951 1.00 89.25 178 ARG A O 1
ATOM 1434 N N . LEU A 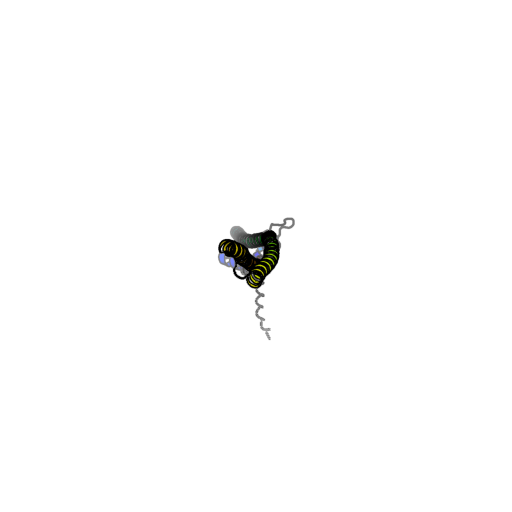1 179 ? -39.863 -6.399 50.214 1.00 90.50 179 LEU A N 1
ATOM 1435 C CA . LEU A 1 179 ? -38.771 -7.336 49.944 1.00 90.50 179 LEU A CA 1
ATOM 1436 C C . LEU A 1 179 ? -38.743 -7.749 48.467 1.00 90.50 179 LEU A C 1
ATOM 1438 O O . LEU A 1 179 ? -37.676 -7.761 47.853 1.00 90.50 179 LEU A O 1
ATOM 1442 N N . ASN A 1 180 ? -39.913 -8.017 47.883 1.00 92.44 180 ASN A N 1
ATOM 1443 C CA . ASN A 1 180 ? -40.041 -8.317 46.460 1.00 92.44 180 ASN A CA 1
ATOM 1444 C C . ASN A 1 180 ? -39.665 -7.117 45.578 1.00 92.44 180 ASN A C 1
ATOM 1446 O O . ASN A 1 180 ? -38.998 -7.317 44.569 1.00 92.44 180 ASN A O 1
ATOM 1450 N N . ASP A 1 181 ? -40.013 -5.884 45.959 1.00 93.75 181 ASP A N 1
ATOM 1451 C CA . ASP A 1 181 ? -39.594 -4.680 45.224 1.00 93.75 181 ASP A CA 1
ATOM 1452 C C . ASP A 1 181 ? -38.063 -4.541 45.179 1.00 93.75 181 ASP A C 1
ATOM 1454 O O . ASP A 1 181 ? -37.470 -4.437 44.104 1.00 93.75 181 ASP A O 1
ATOM 1458 N N . VAL A 1 182 ? -37.398 -4.638 46.338 1.00 92.75 182 VAL A N 1
ATOM 1459 C CA . VAL A 1 182 ? -35.929 -4.567 46.423 1.00 92.75 182 VAL A CA 1
ATOM 1460 C C . VAL A 1 182 ? -35.279 -5.695 45.621 1.00 92.75 182 VAL A C 1
ATOM 1462 O O . VAL A 1 182 ? -34.309 -5.459 44.899 1.00 92.75 182 VAL A O 1
ATOM 1465 N N . ARG A 1 183 ? -35.828 -6.912 45.707 1.00 92.88 183 ARG A N 1
ATOM 1466 C CA . ARG A 1 183 ? -35.352 -8.068 44.944 1.00 92.88 183 ARG A CA 1
ATOM 1467 C C . ARG A 1 183 ? -35.472 -7.846 43.438 1.00 92.88 183 ARG A C 1
ATOM 1469 O O . ARG A 1 183 ? -34.496 -8.061 42.728 1.00 92.88 183 ARG A O 1
ATOM 1476 N N . ASN A 1 184 ? -36.623 -7.377 42.962 1.00 94.50 184 ASN A N 1
ATOM 1477 C CA . ASN A 1 184 ? -36.851 -7.116 41.541 1.00 94.50 184 ASN A CA 1
ATOM 1478 C C . ASN A 1 184 ? -35.874 -6.061 41.006 1.00 94.50 184 ASN A C 1
ATOM 1480 O O . ASN A 1 184 ? -35.306 -6.232 39.930 1.00 94.50 184 ASN A O 1
ATOM 1484 N N . ARG A 1 185 ? -35.622 -4.995 41.776 1.00 94.56 185 ARG A N 1
ATOM 1485 C CA . ARG A 1 185 ? -34.629 -3.969 41.419 1.00 94.56 185 ARG A CA 1
ATOM 1486 C C . ARG A 1 185 ? -33.209 -4.535 41.392 1.00 94.56 185 ARG A C 1
ATOM 1488 O O . ARG A 1 185 ? -32.449 -4.221 40.484 1.00 94.56 185 ARG A O 1
ATOM 1495 N N . TRP A 1 186 ? -32.860 -5.405 42.339 1.00 94.44 186 TRP A N 1
ATOM 1496 C CA . TRP A 1 186 ? -31.552 -6.066 42.368 1.00 94.44 186 TRP A CA 1
ATOM 1497 C C . TRP A 1 186 ? -31.352 -7.001 41.167 1.00 94.44 186 TRP A C 1
ATOM 1499 O O . TRP A 1 186 ? -30.293 -6.993 40.540 1.00 94.44 186 TRP A O 1
ATOM 1509 N N . GLU A 1 187 ? -32.373 -7.785 40.814 1.00 93.38 187 GLU A N 1
ATOM 1510 C CA . GLU A 1 187 ? -32.352 -8.663 39.640 1.00 93.38 187 GLU A CA 1
ATOM 1511 C C . GLU A 1 187 ? -32.260 -7.852 38.337 1.00 93.38 187 GLU A C 1
ATOM 1513 O O . GLU A 1 187 ? -31.509 -8.228 37.433 1.00 93.38 187 GLU A O 1
ATOM 1518 N N . HIS A 1 188 ? -32.939 -6.701 38.269 1.00 94.00 188 HIS A N 1
ATOM 1519 C CA . HIS A 1 188 ? -32.828 -5.763 37.153 1.00 94.00 188 HIS A CA 1
ATOM 1520 C C . HIS A 1 188 ? -31.401 -5.222 36.992 1.00 94.00 188 HIS A C 1
ATOM 1522 O O . HIS A 1 188 ? -30.834 -5.339 35.905 1.00 94.00 188 HIS A O 1
ATOM 1528 N N . GLU A 1 189 ? -30.778 -4.717 38.063 1.00 93.19 189 GLU A N 1
ATOM 1529 C CA . GLU A 1 189 ? -29.401 -4.208 37.986 1.00 93.19 189 GLU A CA 1
ATOM 1530 C C . GLU A 1 189 ? -28.389 -5.297 37.633 1.00 93.19 189 GLU A C 1
ATOM 1532 O O . GLU A 1 189 ? -27.480 -5.083 36.827 1.00 93.19 189 GLU A O 1
ATOM 1537 N N . ARG A 1 190 ? -28.584 -6.514 38.149 1.00 94.44 190 ARG A N 1
ATOM 1538 C CA . ARG A 1 190 ? -27.763 -7.665 37.766 1.00 94.44 190 ARG A CA 1
ATOM 1539 C C . ARG A 1 190 ? -27.850 -7.949 36.266 1.00 94.44 190 ARG A C 1
ATOM 1541 O O . ARG A 1 190 ? -26.825 -8.207 35.632 1.00 94.44 190 ARG A O 1
ATOM 1548 N N . SER A 1 191 ? -29.055 -7.902 35.698 1.00 94.94 191 SER A N 1
ATOM 1549 C CA . SER A 1 191 ? -29.264 -8.064 34.257 1.00 94.94 191 SER A CA 1
ATOM 1550 C C . SER A 1 191 ? -28.641 -6.913 33.459 1.00 94.94 191 SER A C 1
ATOM 1552 O O . SER A 1 191 ? -28.015 -7.157 32.426 1.00 94.94 191 SER A O 1
ATOM 1554 N N . ASN A 1 192 ? -28.757 -5.671 33.941 1.00 93.81 192 ASN A N 1
ATOM 1555 C CA . ASN A 1 192 ? -28.152 -4.495 33.311 1.00 93.81 192 ASN A CA 1
ATOM 1556 C C . ASN A 1 192 ? -26.625 -4.610 33.250 1.00 93.81 192 ASN A C 1
ATOM 1558 O O . ASN A 1 192 ? -26.031 -4.371 32.196 1.00 93.81 192 ASN A O 1
ATOM 1562 N N . ILE A 1 193 ? -25.988 -5.030 34.347 1.00 96.12 193 ILE A N 1
ATOM 1563 C CA . ILE A 1 193 ? -24.540 -5.261 34.399 1.00 96.12 193 ILE A CA 1
ATOM 1564 C C . ILE A 1 193 ? -24.131 -6.346 33.411 1.00 96.12 193 ILE A C 1
ATOM 1566 O O . ILE A 1 193 ? -23.182 -6.136 32.663 1.00 96.12 193 ILE A O 1
ATOM 1570 N N . ALA A 1 194 ? -24.844 -7.474 33.361 1.00 96.12 194 ALA A N 1
ATOM 1571 C CA . ALA A 1 194 ? -24.529 -8.548 32.421 1.00 96.12 194 ALA A CA 1
ATOM 1572 C C . ALA A 1 194 ? -24.608 -8.068 30.959 1.00 96.12 194 ALA A C 1
ATOM 1574 O O . ALA A 1 194 ? -23.684 -8.302 30.181 1.00 96.12 194 ALA A O 1
ATOM 1575 N N . GLY A 1 195 ? -25.662 -7.325 30.601 1.00 95.75 195 GLY A N 1
ATOM 1576 C CA . GLY A 1 195 ? -25.815 -6.764 29.255 1.00 95.75 195 GLY A CA 1
ATOM 1577 C C . GLY A 1 195 ? -24.772 -5.693 28.912 1.00 95.75 195 GLY A C 1
ATOM 1578 O O . GLY A 1 195 ? -24.324 -5.598 27.768 1.00 95.75 195 GLY A O 1
ATOM 1579 N N . ARG A 1 196 ? -24.347 -4.875 29.883 1.00 95.38 196 ARG A N 1
ATOM 1580 C CA . ARG A 1 196 ? -23.234 -3.927 29.698 1.00 95.38 196 ARG A CA 1
ATOM 1581 C C . ARG A 1 196 ? -21.893 -4.645 29.558 1.00 95.38 196 ARG A C 1
ATOM 1583 O O . ARG A 1 196 ? -21.137 -4.294 28.662 1.00 95.38 196 ARG A O 1
ATOM 1590 N N . GLN A 1 197 ? -21.630 -5.666 30.372 1.00 96.56 197 GLN A N 1
ATOM 1591 C CA . GLN A 1 197 ? -20.399 -6.452 30.307 1.00 96.56 197 GLN A CA 1
ATOM 1592 C C . GLN A 1 197 ? -20.257 -7.143 28.949 1.00 96.56 197 GLN A C 1
ATOM 1594 O O . GLN A 1 197 ? -19.206 -7.050 28.333 1.00 96.56 197 GLN A O 1
ATOM 1599 N N . GLN A 1 198 ? -21.334 -7.733 28.427 1.00 97.12 198 GLN A N 1
ATOM 1600 C CA . GLN A 1 198 ? -21.316 -8.329 27.092 1.00 97.12 198 GLN A CA 1
ATOM 1601 C C . GLN A 1 198 ? -20.972 -7.298 26.004 1.00 97.12 198 GLN A C 1
ATOM 1603 O O . GLN A 1 198 ? -20.178 -7.577 25.111 1.00 97.12 198 GLN A O 1
ATOM 1608 N N . ARG A 1 199 ? -21.548 -6.089 26.069 1.00 95.50 199 ARG A N 1
ATOM 1609 C CA . ARG A 1 199 ? -21.226 -5.014 25.113 1.00 95.50 199 ARG A CA 1
ATOM 1610 C C . ARG A 1 199 ? -19.778 -4.541 25.241 1.00 95.50 199 ARG A C 1
ATOM 1612 O O . ARG A 1 199 ? -19.141 -4.302 24.221 1.00 95.50 199 ARG A O 1
ATOM 1619 N N . TYR A 1 200 ? -19.273 -4.446 26.467 1.00 97.38 200 TYR A N 1
ATOM 1620 C CA . TYR A 1 200 ? -17.881 -4.114 26.754 1.00 97.38 200 TYR A CA 1
ATOM 1621 C C . TYR A 1 200 ? -16.924 -5.163 26.166 1.00 97.38 200 TYR A C 1
ATOM 1623 O O . TYR A 1 200 ? -15.968 -4.810 25.479 1.00 97.38 200 TYR A O 1
ATOM 1631 N N . ASP A 1 201 ? -17.220 -6.448 26.362 1.00 97.12 201 ASP A N 1
ATOM 1632 C CA . ASP A 1 201 ? -16.410 -7.552 25.842 1.00 97.12 201 ASP A CA 1
ATOM 1633 C C . ASP A 1 201 ? -16.421 -7.576 24.301 1.00 97.12 201 ASP A C 1
ATOM 1635 O O . ASP A 1 201 ? -15.361 -7.677 23.682 1.00 97.12 201 ASP A O 1
ATOM 1639 N N . ASN A 1 202 ? -17.588 -7.375 23.676 1.00 97.38 202 ASN A N 1
ATOM 1640 C CA . ASN A 1 202 ? -17.708 -7.259 22.217 1.00 97.38 202 ASN A CA 1
ATOM 1641 C C . ASN A 1 202 ? -16.899 -6.074 21.659 1.00 97.38 202 ASN A C 1
ATOM 1643 O O . ASN A 1 202 ? -16.310 -6.159 20.583 1.00 97.38 202 ASN A O 1
ATOM 1647 N N . LEU A 1 203 ? -16.881 -4.943 22.369 1.00 96.81 203 LEU A N 1
ATOM 1648 C CA . LEU A 1 203 ? -16.143 -3.758 21.939 1.00 96.81 203 LEU A CA 1
ATOM 1649 C C . LEU A 1 203 ? -14.625 -3.965 22.066 1.00 96.81 203 LEU A C 1
ATOM 1651 O O . LEU A 1 203 ? -13.881 -3.570 21.169 1.00 96.81 203 LEU A O 1
ATOM 1655 N N . LEU A 1 204 ? -14.166 -4.653 23.118 1.00 97.19 204 LEU A N 1
ATOM 1656 C CA . LEU A 1 204 ? -12.769 -5.080 23.245 1.00 97.19 204 LEU A CA 1
ATOM 1657 C C . LEU A 1 204 ? -12.337 -6.003 22.102 1.00 97.19 204 LEU A C 1
ATOM 1659 O O . LEU A 1 204 ? -11.221 -5.871 21.599 1.00 97.19 204 LEU A O 1
ATOM 1663 N N . GLU A 1 205 ? -13.193 -6.945 21.706 1.00 97.88 205 GLU A N 1
ATOM 1664 C CA . GLU A 1 205 ? -12.934 -7.828 20.566 1.00 97.88 205 GLU A CA 1
ATOM 1665 C C . GLU A 1 205 ? -12.796 -7.023 19.271 1.00 97.88 205 GLU A C 1
ATOM 1667 O O . GLU A 1 205 ? -11.777 -7.129 18.588 1.00 97.88 205 GLU A O 1
ATOM 1672 N N . LYS A 1 206 ? -13.733 -6.108 19.012 1.00 97.62 206 LYS A N 1
ATOM 1673 C CA . LYS A 1 206 ? -13.704 -5.239 17.831 1.00 97.62 206 LYS A CA 1
ATOM 1674 C C . LYS A 1 206 ? -12.458 -4.348 17.758 1.00 97.62 206 LYS A C 1
ATOM 1676 O O . LYS A 1 206 ? -11.916 -4.131 16.674 1.00 97.62 206 LYS A O 1
ATOM 1681 N N . ILE A 1 207 ? -11.966 -3.847 18.894 1.00 97.69 207 ILE A N 1
ATOM 1682 C CA . ILE A 1 207 ? -10.703 -3.091 18.942 1.00 97.69 207 ILE A CA 1
ATOM 1683 C C . ILE A 1 207 ? -9.527 -3.972 18.516 1.00 97.69 207 ILE A C 1
ATOM 1685 O O . ILE A 1 207 ? -8.690 -3.528 17.729 1.00 97.69 207 ILE A O 1
ATOM 1689 N N . ARG A 1 208 ? -9.467 -5.225 18.983 1.00 97.38 208 ARG A N 1
ATOM 1690 C CA . ARG A 1 208 ? -8.409 -6.168 18.581 1.00 97.38 208 ARG A CA 1
ATOM 1691 C C . ARG A 1 208 ? -8.473 -6.483 17.092 1.00 97.38 208 ARG A C 1
ATOM 1693 O O . ARG A 1 208 ? -7.435 -6.466 16.439 1.00 97.38 208 ARG A O 1
ATOM 1700 N N . GLU A 1 209 ? -9.666 -6.730 16.556 1.00 98.06 209 GLU A N 1
ATOM 1701 C CA . GLU A 1 209 ? -9.872 -6.942 15.117 1.00 98.06 209 GLU A CA 1
ATOM 1702 C C . GLU A 1 209 ? -9.385 -5.734 14.311 1.00 98.06 209 GLU A C 1
ATOM 1704 O O . GLU A 1 209 ? -8.568 -5.876 13.407 1.00 98.06 209 GLU A O 1
ATOM 1709 N N . THR A 1 210 ? -9.772 -4.526 14.721 1.00 97.25 210 THR A N 1
ATOM 1710 C CA . THR A 1 210 ? -9.369 -3.280 14.049 1.00 97.25 210 THR A CA 1
ATOM 1711 C C . THR A 1 210 ? -7.849 -3.059 14.108 1.00 97.25 210 THR A C 1
ATOM 1713 O O . THR A 1 210 ? -7.239 -2.595 13.145 1.00 97.25 210 THR A O 1
ATOM 1716 N N . GLN A 1 211 ? -7.194 -3.420 15.218 1.00 97.44 211 GLN A N 1
ATOM 1717 C CA . GLN A 1 211 ? -5.730 -3.379 15.334 1.00 97.44 211 GLN A CA 1
ATOM 1718 C C . GLN A 1 211 ? -5.039 -4.396 14.414 1.00 97.44 211 GLN A C 1
ATOM 1720 O O . GLN A 1 211 ? -3.980 -4.097 13.848 1.00 97.44 211 GLN A O 1
ATOM 1725 N N . LEU A 1 212 ? -5.625 -5.585 14.250 1.00 97.88 212 LEU A N 1
ATOM 1726 C CA . LEU A 1 212 ? -5.127 -6.596 13.320 1.00 97.88 212 LEU A CA 1
ATOM 1727 C C . LEU A 1 212 ? -5.256 -6.105 11.877 1.00 97.88 212 LEU A C 1
ATOM 1729 O O . LEU A 1 212 ? -4.255 -6.097 11.163 1.00 97.88 212 LEU A O 1
ATOM 1733 N N . GLU A 1 213 ? -6.422 -5.591 11.486 1.00 97.62 213 GLU A N 1
ATOM 1734 C CA . GLU A 1 213 ? -6.657 -5.007 10.158 1.00 97.62 213 GLU A CA 1
ATOM 1735 C C . GLU A 1 213 ? -5.683 -3.861 9.855 1.00 97.62 213 GLU A C 1
ATOM 1737 O O . GLU A 1 213 ? -5.077 -3.822 8.780 1.00 97.62 213 GLU A O 1
ATOM 1742 N N . LYS A 1 214 ? -5.449 -2.962 10.823 1.00 97.62 214 LYS A N 1
ATOM 1743 C CA . LYS A 1 214 ? -4.438 -1.897 10.720 1.00 97.62 214 LYS A CA 1
ATOM 1744 C C . LYS A 1 214 ? -3.046 -2.468 10.428 1.00 97.62 214 LYS A C 1
ATOM 1746 O O . LYS A 1 214 ? -2.333 -1.969 9.554 1.00 97.62 214 LYS A O 1
ATOM 1751 N N . THR A 1 215 ? -2.658 -3.514 11.156 1.00 96.50 215 THR A N 1
ATOM 1752 C CA . THR A 1 215 ? -1.343 -4.156 11.018 1.00 96.50 215 THR A CA 1
ATOM 1753 C C . THR A 1 215 ? -1.198 -4.865 9.669 1.00 96.50 215 THR A C 1
ATOM 1755 O O . THR A 1 215 ? -0.174 -4.726 8.997 1.00 96.50 215 THR A O 1
ATOM 1758 N N . GLU A 1 216 ? -2.224 -5.598 9.237 1.00 96.38 216 GLU A N 1
ATOM 1759 C CA . GLU A 1 216 ? -2.251 -6.285 7.942 1.00 96.38 216 GLU A CA 1
ATOM 1760 C C . GLU A 1 216 ? -2.211 -5.303 6.771 1.00 96.38 216 GLU A C 1
ATOM 1762 O O . GLU A 1 216 ? -1.457 -5.505 5.811 1.00 96.38 216 GLU A O 1
ATOM 1767 N N . PHE A 1 217 ? -2.959 -4.203 6.870 1.00 96.69 217 PHE A N 1
ATOM 1768 C CA . PHE A 1 217 ? -2.918 -3.117 5.900 1.00 96.69 217 PHE A CA 1
ATOM 1769 C C . PHE A 1 217 ? -1.502 -2.543 5.772 1.00 96.69 217 PHE A C 1
ATOM 1771 O O . PHE A 1 217 ? -0.970 -2.457 4.661 1.00 96.69 217 PHE A O 1
ATOM 1778 N N . GLN A 1 218 ? -0.861 -2.205 6.897 1.00 95.25 218 GLN A N 1
ATOM 1779 C CA . GLN A 1 218 ? 0.500 -1.671 6.902 1.00 95.25 218 GLN A CA 1
ATOM 1780 C C . GLN A 1 218 ? 1.487 -2.641 6.243 1.00 95.25 218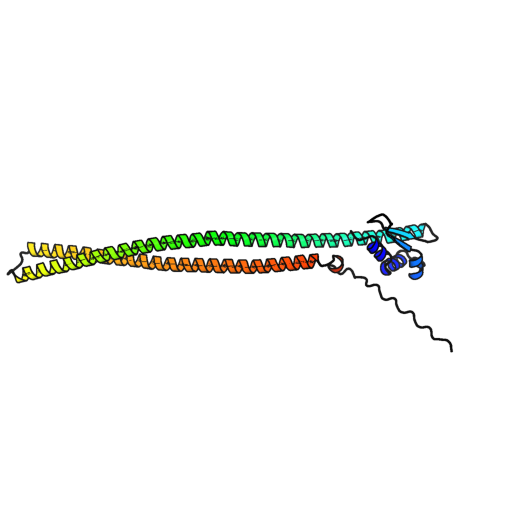 GLN A C 1
ATOM 1782 O O . GLN A 1 218 ? 2.241 -2.239 5.354 1.00 95.25 218 GLN A O 1
ATOM 1787 N N . ARG A 1 219 ? 1.435 -3.920 6.625 1.00 95.94 219 ARG A N 1
ATOM 1788 C CA . ARG A 1 219 ? 2.293 -4.966 6.060 1.00 95.94 219 ARG A CA 1
ATOM 1789 C C . ARG A 1 219 ? 2.105 -5.102 4.550 1.00 95.94 219 ARG A C 1
ATOM 1791 O O . ARG A 1 219 ? 3.086 -5.198 3.819 1.00 95.94 219 ARG A O 1
ATOM 1798 N N . THR A 1 220 ? 0.862 -5.098 4.075 1.00 95.06 220 THR A N 1
ATOM 1799 C CA . THR A 1 220 ? 0.549 -5.242 2.644 1.00 95.06 220 THR A CA 1
ATOM 1800 C C . THR A 1 220 ? 1.078 -4.057 1.837 1.00 95.06 220 THR A C 1
ATOM 1802 O O . THR A 1 220 ? 1.637 -4.234 0.753 1.00 95.06 220 THR A O 1
ATOM 1805 N N . LYS A 1 221 ? 0.950 -2.837 2.373 1.00 94.69 221 LYS A N 1
ATOM 1806 C CA . LYS A 1 221 ? 1.482 -1.627 1.734 1.00 94.69 221 LYS A CA 1
ATOM 1807 C C . LYS A 1 221 ? 3.007 -1.614 1.701 1.00 94.69 221 LYS A C 1
ATOM 1809 O O . LYS A 1 221 ? 3.565 -1.298 0.658 1.00 94.69 221 LYS A O 1
ATOM 1814 N N . GLU A 1 222 ? 3.669 -2.016 2.783 1.00 94.94 222 GLU A N 1
ATOM 1815 C CA . GLU A 1 222 ? 5.134 -2.140 2.832 1.00 94.94 222 GLU A CA 1
ATOM 1816 C C . GLU A 1 222 ? 5.649 -3.179 1.831 1.00 94.94 222 GLU A C 1
ATOM 1818 O O . GLU A 1 222 ? 6.565 -2.893 1.067 1.00 94.94 222 GLU A O 1
ATOM 1823 N N . GLN A 1 223 ? 4.992 -4.337 1.731 1.00 94.94 223 GLN A N 1
ATOM 1824 C CA . GLN A 1 223 ? 5.338 -5.348 0.728 1.00 94.94 223 GLN A CA 1
ATOM 1825 C C . GLN A 1 223 ? 5.208 -4.819 -0.703 1.00 94.94 223 GLN A C 1
ATOM 1827 O O . GLN A 1 223 ? 6.097 -5.043 -1.525 1.00 94.94 223 GLN A O 1
ATOM 1832 N N . ARG A 1 224 ? 4.115 -4.111 -1.022 1.00 94.31 224 ARG A N 1
ATOM 1833 C CA . ARG A 1 224 ? 3.941 -3.518 -2.355 1.00 94.31 224 ARG A CA 1
ATOM 1834 C C . ARG A 1 224 ? 4.993 -2.443 -2.630 1.00 94.31 224 ARG A C 1
ATOM 1836 O O . ARG A 1 224 ? 5.527 -2.411 -3.735 1.00 94.31 224 ARG A O 1
ATOM 1843 N N . TYR A 1 225 ? 5.301 -1.612 -1.638 1.00 96.69 225 TYR A N 1
ATOM 1844 C CA . TYR A 1 225 ? 6.335 -0.584 -1.732 1.00 96.69 225 TYR A CA 1
ATOM 1845 C C . TYR A 1 225 ? 7.708 -1.201 -2.037 1.00 96.69 225 TYR A C 1
ATOM 1847 O O . TYR A 1 225 ? 8.382 -0.780 -2.974 1.00 96.69 225 TYR A O 1
ATOM 1855 N N . ASP A 1 226 ? 8.096 -2.256 -1.317 1.00 95.44 226 ASP A N 1
ATOM 1856 C CA . ASP A 1 226 ? 9.368 -2.953 -1.533 1.00 95.44 226 ASP A CA 1
ATOM 1857 C C . ASP A 1 226 ? 9.472 -3.563 -2.938 1.00 95.44 226 ASP A C 1
ATOM 1859 O O . ASP A 1 226 ? 10.522 -3.470 -3.583 1.00 95.44 226 ASP A O 1
ATOM 1863 N N . VAL A 1 227 ? 8.379 -4.152 -3.438 1.00 93.38 227 VAL A N 1
ATOM 1864 C CA . VAL A 1 227 ? 8.303 -4.689 -4.807 1.00 93.38 227 VAL A CA 1
ATOM 1865 C C . VAL A 1 227 ? 8.518 -3.578 -5.835 1.00 93.38 227 VAL A C 1
ATOM 1867 O O . VAL A 1 227 ? 9.393 -3.706 -6.692 1.00 93.38 227 VAL A O 1
ATOM 1870 N N . LEU A 1 228 ? 7.790 -2.465 -5.713 1.00 92.75 228 LEU A N 1
ATOM 1871 C CA . LEU A 1 228 ? 7.913 -1.317 -6.615 1.00 92.75 228 LEU A CA 1
ATOM 1872 C C . LEU A 1 228 ? 9.314 -0.694 -6.570 1.00 92.75 228 LEU A C 1
ATOM 1874 O O . LEU A 1 228 ? 9.881 -0.365 -7.610 1.00 92.75 228 LEU A O 1
ATOM 1878 N N . MET A 1 229 ? 9.935 -0.606 -5.392 1.00 95.56 229 MET A N 1
ATOM 1879 C CA . MET A 1 229 ? 11.324 -0.156 -5.259 1.00 95.56 229 MET A CA 1
ATOM 1880 C C . MET A 1 229 ? 12.316 -1.094 -5.961 1.00 95.56 229 MET A C 1
ATOM 1882 O O . MET A 1 229 ? 13.325 -0.637 -6.506 1.00 95.56 229 MET A O 1
ATOM 1886 N N . GLY A 1 230 ? 12.051 -2.403 -5.959 1.00 88.00 230 GLY A N 1
ATOM 1887 C CA . GLY A 1 230 ? 12.811 -3.384 -6.734 1.00 88.00 230 GLY A CA 1
ATOM 1888 C C . GLY A 1 230 ? 12.672 -3.166 -8.243 1.00 88.00 230 GLY A C 1
ATOM 1889 O O . GLY A 1 230 ? 13.681 -3.073 -8.947 1.00 88.00 230 GLY A O 1
ATOM 1890 N N . GLU A 1 231 ? 11.436 -3.018 -8.722 1.00 86.94 231 GLU A N 1
ATOM 1891 C CA . GLU A 1 231 ? 11.117 -2.747 -10.130 1.00 86.94 231 GLU A CA 1
ATOM 1892 C C . GLU A 1 231 ? 11.737 -1.428 -10.614 1.00 86.94 231 GLU A C 1
ATOM 1894 O O . GLU A 1 231 ? 12.345 -1.387 -11.686 1.00 86.94 231 GLU A O 1
ATOM 1899 N N . LEU A 1 232 ? 11.680 -0.374 -9.793 1.00 93.44 232 LEU A N 1
ATOM 1900 C CA . LEU A 1 232 ? 12.278 0.930 -10.078 1.00 93.44 232 LEU A CA 1
ATOM 1901 C C . LEU A 1 232 ? 13.786 0.814 -10.313 1.00 93.44 232 LEU A C 1
ATOM 1903 O O . LEU A 1 232 ? 14.307 1.311 -11.314 1.00 93.44 232 LEU A O 1
ATOM 1907 N N . ARG A 1 233 ? 14.498 0.123 -9.411 1.00 92.06 233 ARG A N 1
ATOM 1908 C CA . ARG A 1 233 ? 15.945 -0.104 -9.548 1.00 92.06 233 ARG A CA 1
ATOM 1909 C C . ARG A 1 233 ? 16.261 -0.887 -10.814 1.00 92.06 233 ARG A C 1
ATOM 1911 O O . ARG A 1 233 ? 17.215 -0.548 -11.511 1.00 92.06 233 ARG A O 1
ATOM 1918 N N . GLN A 1 234 ? 15.477 -1.917 -11.128 1.00 84.38 234 GLN A N 1
ATOM 1919 C CA . GLN A 1 234 ? 15.673 -2.709 -12.339 1.00 84.38 234 GLN A CA 1
ATOM 1920 C C . GLN A 1 234 ? 15.463 -1.868 -13.605 1.00 84.38 234 GLN A C 1
ATOM 1922 O O . GLN A 1 234 ? 16.315 -1.893 -14.495 1.00 84.38 234 GLN A O 1
ATOM 1927 N N . ALA A 1 235 ? 14.385 -1.085 -13.668 1.00 84.62 235 ALA A N 1
ATOM 1928 C CA . ALA A 1 235 ? 14.097 -0.198 -14.791 1.00 84.62 235 ALA A CA 1
ATOM 1929 C C . ALA A 1 235 ? 15.203 0.852 -14.983 1.00 84.62 235 ALA A C 1
ATOM 1931 O O . ALA A 1 235 ? 15.672 1.064 -16.102 1.00 84.62 235 ALA A O 1
ATOM 1932 N N . GLN A 1 236 ? 15.691 1.452 -13.894 1.00 87.00 236 GLN A N 1
ATOM 1933 C CA . GLN A 1 236 ? 16.814 2.392 -13.928 1.00 87.00 236 GLN A CA 1
ATOM 1934 C C . GLN A 1 236 ? 18.110 1.728 -14.411 1.00 87.00 236 GLN A C 1
ATOM 1936 O O . GLN A 1 236 ? 18.798 2.282 -15.269 1.00 87.00 236 GLN A O 1
ATOM 1941 N N . MET A 1 237 ? 18.436 0.530 -13.911 1.00 85.06 237 MET A N 1
ATOM 1942 C CA . MET A 1 237 ? 19.624 -0.211 -14.345 1.00 85.06 237 MET A CA 1
ATOM 1943 C C . MET A 1 237 ? 19.573 -0.552 -15.835 1.00 85.06 237 MET A C 1
ATOM 1945 O O . MET A 1 237 ? 20.565 -0.333 -16.532 1.00 85.06 237 MET A O 1
ATOM 1949 N N . GLU A 1 238 ? 18.442 -1.049 -16.342 1.00 83.81 238 GLU A N 1
ATOM 1950 C CA . GLU A 1 238 ? 18.290 -1.357 -17.769 1.00 83.81 238 GLU A CA 1
ATOM 1951 C C . GLU A 1 238 ? 18.319 -0.095 -18.634 1.00 83.81 238 GLU A C 1
ATOM 1953 O O . GLU A 1 238 ? 19.015 -0.081 -19.652 1.00 83.81 238 GLU A O 1
ATOM 1958 N N . LYS A 1 239 ? 17.672 0.997 -18.203 1.00 88.25 239 LYS A N 1
ATOM 1959 C CA . LYS A 1 239 ? 17.770 2.300 -18.877 1.00 88.25 239 LYS A CA 1
ATOM 1960 C C . LYS A 1 239 ? 19.230 2.740 -18.997 1.00 88.25 239 LYS A C 1
ATOM 1962 O O . LYS A 1 239 ? 19.714 2.974 -20.103 1.00 88.25 239 LYS A O 1
ATOM 1967 N N . THR A 1 240 ? 19.970 2.765 -17.887 1.00 85.06 240 THR A N 1
ATOM 1968 C CA . THR A 1 240 ? 21.392 3.138 -17.878 1.00 85.06 240 THR A CA 1
ATOM 1969 C C . THR A 1 240 ? 22.249 2.178 -18.705 1.00 85.06 240 THR A C 1
ATOM 1971 O O . THR A 1 240 ? 23.193 2.602 -19.379 1.00 85.06 240 THR A O 1
ATOM 1974 N N . ARG A 1 241 ? 21.943 0.875 -18.694 1.00 81.56 241 ARG A N 1
ATOM 1975 C CA . ARG A 1 241 ? 22.625 -0.116 -19.536 1.00 81.56 241 ARG A CA 1
ATOM 1976 C C . ARG A 1 241 ? 22.428 0.210 -21.015 1.00 81.56 241 ARG A C 1
ATOM 1978 O O . ARG A 1 241 ? 23.407 0.236 -21.757 1.00 81.56 241 ARG A O 1
ATOM 1985 N N . LEU A 1 242 ? 21.199 0.506 -21.430 1.00 82.06 242 LEU A N 1
ATOM 1986 C CA . LEU A 1 242 ? 20.864 0.874 -22.805 1.00 82.06 242 LEU A CA 1
ATOM 1987 C C . LEU A 1 242 ? 21.488 2.204 -23.221 1.00 82.06 242 LEU A C 1
ATOM 1989 O O . LEU A 1 242 ? 22.025 2.301 -24.323 1.00 82.06 242 LEU A O 1
ATOM 1993 N N . GLU A 1 243 ? 21.493 3.209 -22.347 1.00 80.88 243 GLU A N 1
ATOM 1994 C CA . GLU A 1 243 ? 22.175 4.485 -22.587 1.00 80.88 243 GLU A CA 1
ATOM 1995 C C . GLU A 1 243 ? 23.661 4.267 -22.897 1.00 80.88 243 GLU A C 1
ATOM 1997 O O . GLU A 1 243 ? 24.158 4.792 -23.896 1.00 80.88 243 GLU A O 1
ATOM 2002 N N . ARG A 1 244 ? 24.335 3.411 -22.112 1.00 78.06 244 ARG A N 1
ATOM 2003 C CA . ARG A 1 244 ? 25.761 3.069 -22.265 1.00 78.06 244 ARG A CA 1
ATOM 2004 C C . ARG A 1 244 ? 26.074 2.208 -23.488 1.00 78.06 244 ARG A C 1
ATOM 2006 O O . ARG A 1 244 ? 27.205 2.246 -23.978 1.00 78.06 244 ARG A O 1
ATOM 2013 N N . ILE A 1 245 ? 25.124 1.417 -23.987 1.00 71.69 245 ILE A N 1
ATOM 2014 C CA . ILE A 1 245 ? 25.337 0.636 -25.208 1.00 71.69 245 ILE A CA 1
ATOM 2015 C C . ILE A 1 245 ? 25.325 1.599 -26.401 1.00 71.69 245 ILE A C 1
ATOM 2017 O O . ILE A 1 245 ? 24.302 2.188 -26.757 1.00 71.69 245 ILE A O 1
ATOM 2021 N N . ASN A 1 246 ? 26.491 1.758 -27.032 1.00 59.53 246 ASN A N 1
ATOM 2022 C CA . ASN A 1 246 ? 26.614 2.464 -28.303 1.00 59.53 246 ASN A CA 1
ATOM 2023 C C . ASN A 1 246 ? 25.697 1.774 -29.328 1.00 59.53 246 ASN A C 1
ATOM 2025 O O . ASN A 1 246 ? 25.709 0.547 -29.400 1.00 59.53 246 ASN A O 1
ATOM 2029 N N . SER A 1 247 ? 24.898 2.515 -30.096 1.00 54.75 247 SER A N 1
ATOM 2030 C CA . SER A 1 247 ? 23.823 1.953 -30.938 1.00 54.75 247 SER A CA 1
ATOM 2031 C C . SER A 1 247 ? 24.321 0.869 -31.906 1.00 54.75 247 SER A C 1
ATOM 2033 O O . SER A 1 247 ? 23.610 -0.094 -32.176 1.00 54.75 247 SER A O 1
ATOM 2035 N N . ALA A 1 248 ? 25.589 0.969 -32.324 1.00 48.31 248 ALA A N 1
ATOM 2036 C CA . ALA A 1 248 ? 26.305 -0.006 -33.150 1.00 48.31 248 ALA A CA 1
ATOM 2037 C C . ALA A 1 248 ? 26.617 -1.361 -32.467 1.00 48.31 248 ALA A C 1
ATOM 2039 O O . ALA A 1 248 ? 26.978 -2.311 -33.147 1.00 48.31 248 ALA A O 1
ATOM 2040 N N . LYS A 1 249 ? 26.521 -1.462 -31.134 1.00 48.81 249 LYS A N 1
ATOM 2041 C CA . LYS A 1 249 ? 26.679 -2.711 -30.358 1.00 48.81 249 LYS A CA 1
ATOM 2042 C C . LYS A 1 249 ? 25.343 -3.326 -29.930 1.00 48.81 249 LYS A C 1
ATOM 2044 O O . LYS A 1 249 ? 25.328 -4.462 -29.472 1.00 48.81 249 LYS A O 1
ATOM 2049 N N . MET A 1 250 ? 24.245 -2.569 -30.004 1.00 43.75 250 MET A N 1
ATOM 2050 C CA . MET A 1 250 ? 22.921 -3.012 -29.540 1.00 43.75 250 MET A CA 1
ATOM 2051 C C . MET A 1 250 ? 22.232 -3.930 -30.553 1.00 43.75 250 MET A C 1
ATOM 2053 O O . MET A 1 250 ? 21.446 -4.798 -30.188 1.00 43.75 250 MET A O 1
ATOM 2057 N N . TYR A 1 251 ? 22.587 -3.758 -31.820 1.00 42.94 251 TYR A N 1
ATOM 2058 C CA . TYR A 1 251 ? 22.193 -4.610 -32.920 1.00 42.94 251 TYR A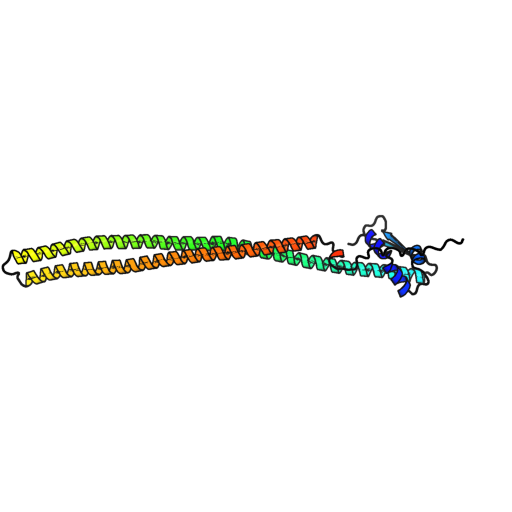 CA 1
ATOM 2059 C C . TYR A 1 251 ? 23.486 -5.096 -33.549 1.00 42.94 251 TYR A C 1
ATOM 2061 O O . TYR A 1 251 ? 24.311 -4.278 -33.947 1.00 42.94 251 TYR A O 1
ATOM 2069 N N . ASN A 1 252 ? 23.692 -6.411 -33.589 1.00 36.56 252 ASN A N 1
ATOM 2070 C CA . ASN A 1 252 ? 24.812 -7.024 -34.296 1.00 36.56 252 ASN A CA 1
ATOM 2071 C C . ASN A 1 252 ? 24.645 -6.798 -35.810 1.00 36.56 252 ASN A C 1
ATOM 2073 O O . ASN A 1 252 ? 24.378 -7.731 -36.556 1.00 36.56 252 ASN A O 1
ATOM 2077 N N . THR A 1 253 ? 24.788 -5.566 -36.289 1.00 40.69 253 THR A N 1
ATOM 2078 C CA . THR A 1 253 ? 25.418 -5.364 -37.588 1.00 40.69 253 THR A CA 1
ATOM 2079 C C . THR A 1 253 ? 26.878 -5.636 -37.318 1.00 40.69 253 THR A C 1
ATOM 2081 O O . THR A 1 253 ? 27.486 -4.885 -36.554 1.00 40.69 253 THR A O 1
ATOM 2084 N N . GLU A 1 254 ? 27.370 -6.764 -37.825 1.00 35.53 254 GLU A N 1
ATOM 2085 C CA . GLU A 1 254 ? 28.769 -7.170 -37.817 1.00 35.53 254 GLU A CA 1
ATOM 2086 C C . GLU A 1 254 ? 29.672 -5.952 -37.628 1.00 35.53 254 GLU A C 1
ATOM 2088 O O . GLU A 1 254 ? 29.817 -5.106 -38.514 1.00 35.53 254 GLU A O 1
ATOM 2093 N N . VAL A 1 255 ? 30.253 -5.825 -36.431 1.00 39.22 255 VAL A N 1
ATOM 2094 C CA . VAL A 1 255 ? 31.492 -5.077 -36.312 1.00 39.22 255 VAL A CA 1
ATOM 2095 C C . VAL A 1 255 ? 32.411 -5.829 -37.256 1.00 39.22 255 VAL A C 1
ATOM 2097 O O . VAL A 1 255 ? 32.921 -6.891 -36.903 1.00 39.22 255 VAL A O 1
ATOM 2100 N N . LEU A 1 256 ? 32.542 -5.326 -38.484 1.00 40.91 256 LEU A N 1
ATOM 2101 C CA . LEU A 1 256 ? 33.621 -5.672 -39.385 1.00 40.91 256 LEU A CA 1
ATOM 2102 C C . LEU A 1 256 ? 34.883 -5.210 -38.658 1.00 40.91 256 LEU A C 1
ATOM 2104 O O . LEU A 1 256 ? 35.424 -4.135 -38.914 1.00 40.91 256 LEU A O 1
ATOM 2108 N N . ALA A 1 257 ? 35.321 -6.009 -37.682 1.00 35.34 257 ALA A N 1
ATOM 2109 C CA . ALA A 1 257 ? 36.714 -6.098 -37.334 1.00 35.34 257 ALA A CA 1
ATOM 2110 C C . ALA A 1 257 ? 37.417 -6.232 -38.679 1.00 35.34 257 ALA A C 1
ATOM 2112 O O . ALA A 1 257 ? 37.041 -7.090 -39.483 1.00 35.34 257 ALA A O 1
ATOM 2113 N N . ALA A 1 258 ? 38.326 -5.301 -38.967 1.00 37.31 258 ALA A N 1
ATOM 2114 C CA . ALA A 1 258 ? 39.127 -5.353 -40.172 1.00 37.31 258 ALA A CA 1
ATOM 2115 C C . ALA A 1 258 ? 39.638 -6.789 -40.302 1.00 37.31 258 ALA A C 1
ATOM 2117 O O . ALA A 1 258 ? 40.355 -7.254 -39.417 1.00 37.31 258 ALA A O 1
ATOM 2118 N N . ALA A 1 259 ? 39.175 -7.512 -41.326 1.00 39.44 259 ALA A N 1
ATOM 2119 C CA . ALA A 1 259 ? 39.654 -8.856 -41.584 1.00 39.44 259 ALA A CA 1
ATOM 2120 C C . ALA A 1 259 ? 41.180 -8.762 -41.627 1.00 39.44 259 ALA A C 1
ATOM 2122 O O . ALA A 1 259 ? 41.709 -7.962 -42.407 1.00 39.44 259 ALA A O 1
ATOM 2123 N N . GLU A 1 260 ? 41.863 -9.487 -40.736 1.00 40.75 260 GLU A N 1
ATOM 2124 C CA . GLU A 1 260 ? 43.320 -9.549 -40.754 1.00 40.75 260 GLU A CA 1
ATOM 2125 C C . GLU A 1 260 ? 43.748 -9.886 -42.180 1.00 40.75 260 GLU A C 1
ATOM 2127 O O . GLU A 1 260 ? 43.246 -10.839 -42.784 1.00 40.75 260 GLU A O 1
ATOM 2132 N N . GLU A 1 261 ? 44.619 -9.049 -42.746 1.00 40.88 261 GLU A N 1
ATOM 2133 C CA . GLU A 1 261 ? 45.102 -9.245 -44.105 1.00 40.88 261 GLU A CA 1
ATOM 2134 C C . GLU A 1 261 ? 45.682 -10.663 -44.220 1.00 40.88 261 GLU A C 1
ATOM 2136 O O . GLU A 1 261 ? 46.530 -11.046 -43.402 1.00 40.88 261 GLU A O 1
ATOM 2141 N N . PRO A 1 262 ? 45.242 -11.478 -45.197 1.00 42.94 262 PRO A N 1
ATOM 2142 C CA . PRO A 1 262 ? 45.803 -12.804 -45.376 1.00 42.94 262 PRO A CA 1
ATOM 2143 C C . PRO A 1 262 ? 47.299 -12.658 -45.651 1.00 42.94 262 PRO A C 1
ATOM 2145 O O . PRO A 1 262 ? 47.710 -12.034 -46.631 1.00 42.94 262 PRO A O 1
ATOM 2148 N N . ARG A 1 263 ? 48.122 -13.220 -44.757 1.00 46.41 263 ARG A N 1
ATOM 2149 C CA . ARG A 1 263 ? 49.582 -13.204 -44.887 1.00 46.41 263 ARG A CA 1
ATOM 2150 C C . ARG A 1 263 ? 49.962 -13.774 -46.251 1.00 46.41 263 ARG A C 1
ATOM 2152 O O . ARG A 1 263 ? 49.623 -14.914 -46.567 1.00 46.41 263 ARG A O 1
ATOM 2159 N N . ALA A 1 264 ? 50.666 -12.972 -47.048 1.00 48.62 264 ALA A N 1
ATOM 2160 C CA . ALA A 1 264 ? 51.157 -13.391 -48.351 1.00 48.62 264 ALA A CA 1
ATOM 2161 C C . ALA A 1 264 ? 51.993 -14.682 -48.217 1.00 48.62 264 ALA A C 1
ATOM 2163 O O . ALA A 1 264 ? 52.793 -14.794 -47.281 1.00 48.62 264 ALA A O 1
ATOM 2164 N N . PRO A 1 265 ? 51.837 -15.658 -49.130 1.00 50.00 265 PRO A N 1
ATOM 2165 C CA . PRO A 1 265 ? 52.608 -16.889 -49.075 1.00 50.00 265 PRO A CA 1
ATOM 2166 C C . PRO A 1 265 ? 54.099 -16.578 -49.229 1.00 50.00 265 PRO A C 1
ATOM 2168 O O . PRO A 1 265 ? 54.526 -15.909 -50.175 1.00 50.00 265 PRO A O 1
ATOM 2171 N N . VAL A 1 266 ? 54.889 -17.075 -48.276 1.00 51.38 266 VAL A N 1
ATOM 2172 C CA . VAL A 1 266 ? 56.350 -16.976 -48.273 1.00 51.38 266 VAL A CA 1
ATOM 2173 C C . VAL A 1 266 ? 56.876 -17.644 -49.542 1.00 51.38 266 VAL A C 1
ATOM 2175 O O . VAL A 1 266 ? 56.695 -18.845 -49.744 1.00 51.38 266 VAL A O 1
ATOM 2178 N N . ARG A 1 267 ? 57.512 -16.866 -50.423 1.00 48.25 267 ARG A N 1
ATOM 2179 C CA . ARG A 1 267 ? 58.184 -17.417 -51.604 1.00 48.25 267 ARG A CA 1
ATOM 2180 C C . ARG A 1 267 ? 59.424 -18.192 -51.142 1.00 48.25 267 ARG A C 1
ATOM 2182 O O . ARG A 1 267 ? 60.202 -17.637 -50.367 1.00 48.25 267 ARG A O 1
ATOM 2189 N N . PRO A 1 268 ? 59.643 -19.435 -51.603 1.00 51.12 268 PRO A N 1
ATOM 2190 C CA . PRO A 1 268 ? 60.860 -20.160 -51.274 1.00 51.12 268 PRO A CA 1
ATOM 2191 C C . PRO A 1 268 ? 62.063 -19.459 -51.913 1.00 51.12 268 PRO A C 1
ATOM 2193 O O . PRO A 1 268 ? 62.045 -19.125 -53.101 1.00 51.12 268 PRO A O 1
ATOM 2196 N N . ASN A 1 269 ? 63.101 -19.224 -51.108 1.00 47.53 269 ASN A N 1
ATOM 2197 C CA . ASN A 1 269 ? 64.386 -18.737 -51.593 1.00 47.53 269 ASN A CA 1
ATOM 2198 C C . ASN A 1 269 ? 64.947 -19.741 -52.604 1.00 47.53 269 ASN A C 1
ATOM 2200 O O . ASN A 1 269 ? 65.027 -20.937 -52.321 1.00 47.53 269 ASN A O 1
ATOM 2204 N N . LYS A 1 270 ? 65.322 -19.247 -53.787 1.00 46.84 270 LYS A N 1
ATOM 2205 C CA . LYS A 1 270 ? 66.101 -20.024 -54.751 1.00 46.84 270 LYS A CA 1
ATOM 2206 C C . LYS A 1 270 ? 67.486 -20.270 -54.144 1.00 46.84 270 LYS A C 1
ATOM 2208 O O . LYS A 1 270 ? 68.160 -19.300 -53.799 1.00 46.84 270 LYS A O 1
ATOM 2213 N N . LEU A 1 271 ? 67.832 -21.546 -53.978 1.00 48.28 271 LEU A N 1
ATOM 2214 C CA . LEU A 1 271 ? 69.194 -22.028 -53.731 1.00 48.28 271 LEU A CA 1
ATOM 2215 C C . LEU A 1 271 ? 70.034 -21.899 -55.003 1.00 48.28 271 LEU A C 1
ATOM 2217 O O . LEU A 1 271 ? 69.456 -22.106 -56.097 1.00 48.28 271 LEU A O 1
#